Protein AF-F4RXX1-F1 (afdb_monomer_lite)

Secondary structure (DSSP, 8-state):
-----GGGG------TTSB------S--STTPPPPPSS-SSPBPTTSHHHHHHHHHSPEEEEEEEEE---S-----TT-S-------------PPPPPPPP--B-GGGSTT---EEEEE--TT--HHHHHHHHHHHHHHHSTTHHHHHHHSTTGGGEEEEEEETTEEEE-SSHHHHHHHHHHHHH-TT-EEEEEEEE--HHHHHHHHHHHHHHHHHHT---S--SHHHHTTTTSSS--S----------------------------------SSHHHHHHHHHHHHHHHTT--SGGGGS--TT--HHHHHHTT--HHHHHHHHHHHHHHHHHHHT-SSHHHHHHHHHHHHHHHHTT-

Structure (mmCIF, N/CA/C/O backbone):
data_AF-F4RXX1-F1
#
_entry.id   AF-F4RXX1-F1
#
loop_
_atom_site.group_PDB
_atom_site.id
_atom_site.type_symbol
_atom_site.label_atom_id
_atom_site.label_alt_id
_atom_site.label_comp_id
_atom_site.label_asym_id
_atom_site.label_entity_id
_atom_site.label_seq_id
_atom_site.pdbx_PDB_ins_code
_atom_site.Cartn_x
_atom_site.Cartn_y
_atom_site.Cartn_z
_atom_site.occupancy
_atom_site.B_iso_or_equiv
_atom_site.auth_seq_id
_atom_site.auth_comp_id
_atom_site.auth_asym_id
_atom_site.auth_atom_id
_atom_site.pdbx_PDB_model_num
ATOM 1 N N . MET A 1 1 ? 17.981 3.994 -5.346 1.00 38.97 1 MET A N 1
ATOM 2 C CA . MET A 1 1 ? 18.809 3.551 -6.481 1.00 38.97 1 MET A CA 1
ATOM 3 C C . MET A 1 1 ? 18.371 4.325 -7.710 1.00 38.97 1 MET A C 1
ATOM 5 O O . MET A 1 1 ? 17.166 4.534 -7.839 1.00 38.97 1 MET A O 1
ATOM 9 N N . PRO A 1 2 ? 19.296 4.849 -8.528 1.00 39.84 2 PRO A N 1
ATOM 10 C CA . PRO A 1 2 ? 18.935 5.402 -9.826 1.00 39.84 2 PRO A CA 1
ATOM 11 C C . PRO A 1 2 ? 18.294 4.297 -10.674 1.00 39.84 2 PRO A C 1
ATOM 13 O O . PRO A 1 2 ? 18.698 3.141 -10.604 1.00 39.84 2 PRO A O 1
ATOM 16 N N . TYR A 1 3 ? 17.240 4.657 -11.398 1.00 44.59 3 TYR A N 1
ATOM 17 C CA . TYR A 1 3 ? 16.580 3.797 -12.373 1.00 44.59 3 TYR A CA 1
ATOM 18 C C . TYR A 1 3 ? 17.560 3.667 -13.547 1.00 44.59 3 TYR A C 1
ATOM 20 O O . TYR A 1 3 ? 17.616 4.564 -14.387 1.00 44.59 3 TYR A O 1
ATOM 28 N N . GLU A 1 4 ? 18.408 2.637 -13.571 1.00 49.44 4 GLU A N 1
ATOM 29 C CA . GLU A 1 4 ? 19.080 2.299 -14.825 1.00 49.44 4 GLU A CA 1
ATOM 30 C C . GLU A 1 4 ? 17.993 1.856 -15.811 1.00 49.44 4 GLU A C 1
ATOM 32 O O . GLU A 1 4 ? 17.129 1.049 -15.446 1.00 49.44 4 GLU A O 1
ATOM 37 N N . PRO A 1 5 ? 17.942 2.428 -17.025 1.00 48.84 5 PRO A N 1
ATOM 38 C CA . PRO A 1 5 ? 16.972 2.013 -18.016 1.00 48.84 5 PRO A CA 1
ATOM 39 C C . PRO A 1 5 ? 17.154 0.519 -18.284 1.00 48.84 5 PRO A C 1
ATOM 41 O O . PRO A 1 5 ? 18.217 0.080 -18.709 1.00 48.84 5 PRO A O 1
ATOM 44 N N . ILE A 1 6 ? 16.083 -0.251 -18.101 1.00 53.62 6 ILE A N 1
ATOM 45 C CA . ILE A 1 6 ? 15.995 -1.692 -18.407 1.00 53.62 6 ILE A CA 1
ATOM 46 C C . ILE A 1 6 ? 16.287 -1.985 -19.898 1.00 53.62 6 ILE A C 1
ATOM 48 O O . ILE A 1 6 ? 16.350 -3.139 -20.303 1.00 53.62 6 ILE A O 1
ATOM 52 N N . GLY A 1 7 ? 16.529 -0.956 -20.720 1.00 50.97 7 GLY A N 1
ATOM 53 C CA . GLY A 1 7 ? 16.899 -1.078 -22.128 1.00 50.97 7 GLY A CA 1
ATOM 54 C C . GLY A 1 7 ? 18.079 -2.019 -22.385 1.00 50.97 7 GLY A C 1
ATOM 55 O O . GLY A 1 7 ? 18.074 -2.692 -23.405 1.00 50.97 7 GLY A O 1
ATOM 56 N N . ASN A 1 8 ? 19.019 -2.164 -21.444 1.00 49.09 8 ASN A N 1
ATOM 57 C CA . ASN A 1 8 ? 20.170 -3.059 -21.624 1.00 49.09 8 ASN A CA 1
ATOM 58 C C . ASN A 1 8 ? 19.882 -4.540 -21.301 1.00 49.09 8 ASN A C 1
ATOM 60 O O . ASN A 1 8 ? 20.713 -5.390 -21.604 1.00 49.09 8 ASN A O 1
ATOM 64 N N . LEU A 1 9 ? 18.731 -4.862 -20.694 1.00 52.31 9 LEU A N 1
ATOM 65 C CA . LEU A 1 9 ? 18.282 -6.245 -20.445 1.00 52.31 9 LEU A CA 1
ATOM 66 C C . LEU A 1 9 ? 17.413 -6.801 -21.579 1.00 52.31 9 LEU A C 1
ATOM 68 O O . LEU A 1 9 ? 17.086 -7.986 -21.586 1.00 52.31 9 LEU A O 1
ATOM 72 N N . ILE A 1 10 ? 17.041 -5.961 -22.544 1.00 51.66 10 ILE A N 1
ATOM 73 C CA . ILE A 1 10 ? 16.428 -6.406 -23.790 1.00 51.66 10 ILE A CA 1
ATOM 74 C C . ILE A 1 10 ? 17.582 -6.814 -24.704 1.00 51.66 10 ILE A C 1
ATOM 76 O O . ILE A 1 10 ? 18.012 -6.062 -25.572 1.00 51.66 10 ILE A O 1
ATOM 80 N N . HIS A 1 11 ? 18.143 -7.998 -24.470 1.00 51.47 11 HIS A N 1
ATOM 81 C CA . HIS A 1 11 ? 18.927 -8.641 -25.511 1.00 51.47 11 HIS A CA 1
ATOM 82 C C . HIS A 1 11 ? 18.014 -8.806 -26.732 1.00 51.47 11 HIS A C 1
ATOM 84 O O . HIS A 1 11 ? 16.963 -9.435 -26.629 1.00 51.47 11 HIS A O 1
ATOM 90 N N . GLU A 1 12 ? 18.406 -8.248 -27.881 1.00 54.34 12 GLU A N 1
ATOM 91 C CA . GLU A 1 12 ? 17.786 -8.468 -29.202 1.00 54.34 12 GLU A CA 1
ATOM 92 C C . GLU A 1 12 ? 17.972 -9.928 -29.681 1.00 54.34 12 GLU A C 1
ATOM 94 O O . GLU A 1 12 ? 18.208 -10.205 -30.859 1.00 54.34 12 GLU A O 1
ATOM 99 N N . HIS A 1 13 ? 17.911 -10.890 -28.760 1.00 47.72 13 HIS A N 1
ATOM 100 C CA . HIS A 1 13 ? 18.058 -12.301 -29.045 1.00 47.72 13 HIS A CA 1
ATOM 101 C C . HIS A 1 13 ? 16.723 -12.887 -29.513 1.00 47.72 13 HIS A C 1
ATOM 103 O O . HIS A 1 13 ? 15.670 -12.742 -28.896 1.00 47.72 13 HIS A O 1
ATOM 109 N N . LYS A 1 14 ? 16.822 -13.526 -30.679 1.00 52.69 14 LYS A N 1
ATOM 110 C CA . LYS A 1 14 ? 15.799 -14.042 -31.596 1.00 52.69 14 LYS A CA 1
ATOM 111 C C . LYS A 1 14 ? 14.905 -15.174 -31.067 1.00 52.69 14 LYS A C 1
ATOM 113 O O . LYS A 1 14 ? 14.205 -15.787 -31.871 1.00 52.69 14 LYS A O 1
ATOM 118 N N . ASP A 1 15 ? 14.868 -15.445 -29.768 1.00 60.62 15 ASP A N 1
ATOM 119 C CA . ASP A 1 15 ? 14.097 -16.569 -29.235 1.00 60.62 15 ASP A CA 1
ATOM 120 C C . ASP A 1 15 ? 12.680 -16.118 -28.870 1.00 60.62 15 ASP A C 1
ATOM 122 O O . ASP A 1 15 ? 12.350 -15.776 -27.733 1.00 60.62 15 ASP A O 1
ATOM 126 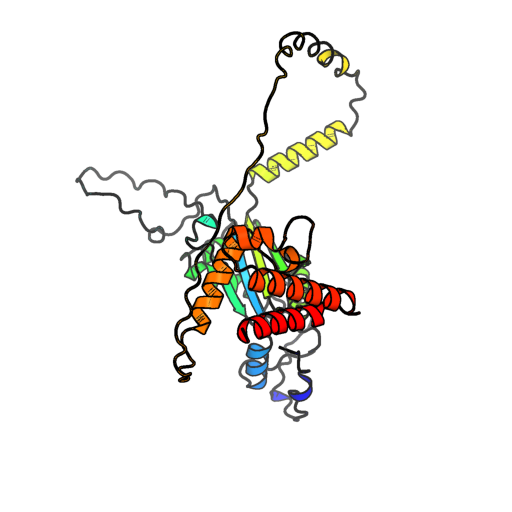N N . ALA A 1 16 ? 11.808 -16.123 -29.883 1.00 60.00 16 ALA A N 1
ATOM 127 C CA . ALA A 1 16 ? 10.378 -15.831 -29.752 1.00 60.00 16 ALA A CA 1
ATOM 128 C C . ALA A 1 16 ? 9.668 -16.705 -28.691 1.00 60.00 16 ALA A C 1
ATOM 130 O O . ALA A 1 16 ? 8.587 -16.347 -28.215 1.00 60.00 16 ALA A O 1
ATOM 131 N N . ASP A 1 17 ? 10.294 -17.812 -28.285 1.00 63.62 17 ASP A N 1
ATOM 132 C CA . ASP A 1 17 ? 9.796 -18.751 -27.285 1.00 63.62 17 ASP A CA 1
ATOM 133 C C . ASP A 1 17 ? 9.929 -18.257 -25.834 1.00 63.62 17 ASP A C 1
ATOM 135 O O . ASP A 1 17 ? 9.209 -18.748 -24.960 1.00 63.62 17 ASP A O 1
ATOM 139 N N . GLU A 1 18 ? 10.757 -17.246 -25.549 1.00 65.38 18 GLU A N 1
ATOM 140 C CA . GLU A 1 18 ? 10.922 -16.718 -24.182 1.00 65.38 18 GLU A CA 1
ATOM 141 C C . GLU A 1 18 ? 9.864 -15.682 -23.779 1.00 65.38 18 GLU A C 1
ATOM 143 O O . GLU A 1 18 ? 9.635 -15.412 -22.590 1.00 65.38 18 GLU A O 1
ATOM 148 N N . VAL A 1 19 ? 9.186 -15.091 -24.762 1.00 62.34 19 VAL A N 1
ATOM 149 C CA . VAL A 1 19 ? 8.201 -14.039 -24.520 1.00 62.34 19 VAL A CA 1
ATOM 150 C C . VAL A 1 19 ? 6.835 -14.678 -24.294 1.00 62.34 19 VAL A C 1
ATOM 152 O O . VAL A 1 19 ? 6.372 -15.529 -25.060 1.00 62.34 19 VAL A O 1
ATOM 155 N N . PHE A 1 20 ? 6.174 -14.306 -23.196 1.00 60.88 20 PHE A N 1
ATOM 156 C CA . PHE A 1 20 ? 4.816 -14.758 -22.938 1.00 60.88 20 PHE A CA 1
ATOM 157 C C . PHE A 1 20 ? 3.883 -13.869 -23.745 1.00 60.88 20 PHE A C 1
ATOM 159 O O . PHE A 1 20 ? 3.853 -12.652 -23.558 1.00 60.88 20 PHE A O 1
ATOM 166 N N . ASN A 1 21 ? 3.123 -14.484 -24.642 1.00 58.53 21 ASN A N 1
ATOM 167 C CA . ASN A 1 21 ? 2.044 -13.825 -25.353 1.00 58.53 21 ASN A CA 1
ATOM 168 C C . ASN A 1 21 ? 0.737 -14.402 -24.797 1.00 58.53 21 ASN A C 1
ATOM 170 O O . ASN A 1 21 ? 0.127 -15.254 -25.445 1.00 58.53 21 ASN A O 1
ATOM 174 N N . PRO A 1 22 ? 0.329 -14.063 -23.557 1.00 56.00 22 PRO A N 1
ATOM 175 C CA . PRO A 1 22 ? -1.004 -14.446 -23.140 1.00 56.00 22 PRO A CA 1
ATOM 176 C C . PRO A 1 22 ? -1.970 -13.788 -24.114 1.00 56.00 22 PRO A C 1
ATOM 178 O O . PRO A 1 22 ? -1.711 -12.696 -24.624 1.00 56.00 22 PRO A O 1
ATOM 181 N N . ALA A 1 23 ? -3.076 -14.465 -24.380 1.00 54.00 23 ALA A N 1
ATOM 182 C CA . ALA A 1 23 ? -4.185 -13.886 -25.107 1.00 54.00 23 ALA A CA 1
ATOM 183 C C . ALA A 1 23 ? -4.687 -12.651 -24.329 1.00 54.00 23 ALA A C 1
ATOM 185 O O . ALA A 1 23 ? -5.581 -12.742 -23.497 1.00 54.00 23 ALA A O 1
ATOM 186 N N . TYR A 1 24 ? -4.071 -11.487 -24.553 1.00 53.78 24 TYR A N 1
ATOM 187 C CA . TYR A 1 24 ? -4.382 -10.203 -23.917 1.00 53.78 24 TYR A CA 1
ATOM 188 C C . TYR A 1 24 ? -5.630 -9.558 -24.533 1.00 53.78 24 TYR A C 1
ATOM 190 O O . TYR A 1 24 ? -5.773 -8.334 -24.555 1.00 53.78 24 TYR A O 1
ATOM 198 N N . LEU A 1 25 ? -6.549 -10.371 -25.046 1.00 49.56 25 LEU A N 1
ATOM 199 C CA . LEU A 1 25 ? -7.786 -9.878 -25.610 1.00 49.56 25 LEU A CA 1
ATOM 200 C C . LEU A 1 25 ? -8.861 -9.829 -24.515 1.00 49.56 25 LEU A C 1
ATOM 202 O O . LEU A 1 25 ? -9.523 -10.813 -24.216 1.00 49.56 25 LEU A O 1
ATOM 206 N N . ILE A 1 26 ? -9.033 -8.619 -23.973 1.00 55.22 26 ILE A N 1
ATOM 207 C CA . ILE A 1 26 ? -10.352 -8.040 -23.666 1.00 55.22 26 ILE A CA 1
ATOM 208 C C . ILE A 1 26 ? -11.105 -8.657 -22.474 1.00 55.22 26 ILE A C 1
ATOM 210 O O . ILE A 1 26 ? -12.287 -8.971 -22.560 1.00 55.22 26 ILE A O 1
ATOM 214 N N . ALA A 1 27 ? -10.481 -8.745 -21.307 1.00 60.56 27 ALA A N 1
ATOM 215 C CA . ALA A 1 27 ? -11.281 -8.759 -20.088 1.00 60.56 27 ALA A CA 1
ATOM 216 C C . ALA A 1 27 ? -10.768 -7.662 -19.168 1.00 60.56 27 ALA A C 1
ATOM 218 O O . ALA A 1 27 ? -9.751 -7.847 -18.515 1.00 60.56 27 ALA A O 1
ATOM 219 N N . ASP A 1 28 ? -11.471 -6.530 -19.103 1.00 71.50 28 ASP A N 1
ATOM 220 C CA . ASP A 1 28 ? -11.300 -5.510 -18.054 1.00 71.50 28 ASP A CA 1
ATOM 221 C C . ASP A 1 28 ? -11.947 -5.968 -16.725 1.00 71.50 28 ASP A C 1
ATOM 223 O O . ASP A 1 28 ? -12.496 -5.172 -15.965 1.00 71.50 28 ASP A O 1
ATOM 227 N N . GLY A 1 29 ? -11.927 -7.278 -16.461 1.00 84.19 29 GLY A N 1
ATOM 228 C CA . GLY A 1 29 ? -12.488 -7.883 -15.257 1.00 84.19 29 GLY A CA 1
ATOM 229 C C . GLY A 1 29 ? -11.522 -7.833 -14.075 1.00 84.19 29 GLY A C 1
ATOM 230 O O . GLY A 1 29 ? -10.330 -7.582 -14.232 1.00 84.19 29 GLY A O 1
ATOM 231 N N . ASP A 1 30 ? -12.010 -8.146 -12.877 1.00 82.12 30 ASP A N 1
ATOM 232 C CA . ASP A 1 30 ? -11.191 -8.151 -11.651 1.00 82.12 30 ASP A CA 1
ATOM 233 C C . ASP A 1 30 ? -10.039 -9.177 -11.674 1.00 82.12 30 ASP A C 1
ATOM 235 O O . ASP A 1 30 ? -9.057 -9.054 -10.930 1.00 82.12 30 ASP A O 1
ATOM 239 N N . ASP A 1 31 ? -10.132 -10.167 -12.563 1.00 89.12 31 ASP A N 1
ATOM 240 C CA . ASP A 1 31 ? -9.095 -11.165 -12.826 1.00 89.12 31 ASP A CA 1
ATOM 241 C C . ASP A 1 31 ? -8.052 -10.714 -13.855 1.00 89.12 31 ASP A C 1
ATOM 243 O O . ASP A 1 31 ? -7.063 -11.414 -14.087 1.00 89.12 31 ASP A O 1
ATOM 247 N N . ALA A 1 32 ? -8.221 -9.528 -14.439 1.00 91.19 32 ALA A N 1
ATOM 248 C CA . ALA A 1 32 ? -7.278 -8.986 -15.396 1.00 91.19 32 ALA A CA 1
ATOM 249 C C . ALA A 1 32 ? -5.921 -8.702 -14.726 1.00 91.19 32 ALA A C 1
ATOM 251 O O . ALA A 1 32 ? -5.856 -8.069 -13.663 1.00 91.19 32 ALA A O 1
ATOM 252 N N . PRO A 1 33 ? -4.810 -9.152 -15.330 1.00 93.06 33 PRO A N 1
ATOM 253 C CA . PRO A 1 33 ? -3.486 -8.913 -14.786 1.00 93.06 33 PRO A CA 1
ATOM 254 C C . PRO A 1 33 ? -3.066 -7.449 -14.961 1.00 93.06 33 PRO A C 1
ATOM 256 O O . PRO A 1 33 ? -3.265 -6.852 -16.022 1.00 93.06 33 PRO A O 1
ATOM 259 N N . ALA A 1 34 ? -2.407 -6.883 -13.948 1.00 94.06 34 ALA A N 1
ATOM 260 C CA . ALA A 1 34 ? -1.830 -5.549 -14.035 1.00 94.06 34 ALA A CA 1
ATOM 261 C C . ALA A 1 34 ? -0.760 -5.475 -15.130 1.00 94.06 34 ALA A C 1
ATOM 263 O O . ALA A 1 34 ? 0.136 -6.322 -15.217 1.00 94.06 34 ALA A O 1
ATOM 264 N N . ARG A 1 35 ? -0.825 -4.419 -15.938 1.00 92.38 35 ARG A N 1
ATOM 265 C CA . ARG A 1 35 ? 0.066 -4.173 -17.074 1.00 92.38 35 ARG A CA 1
ATOM 266 C C . ARG A 1 35 ? 1.242 -3.297 -16.665 1.00 92.38 35 ARG A C 1
ATOM 268 O O . ARG A 1 35 ? 1.090 -2.372 -15.861 1.00 92.38 35 ARG A O 1
ATOM 275 N N . HIS A 1 36 ? 2.408 -3.579 -17.238 1.00 92.62 36 HIS A N 1
ATOM 276 C CA . HIS A 1 36 ? 3.563 -2.697 -17.123 1.00 92.62 36 HIS A CA 1
ATOM 277 C C . HIS A 1 36 ? 3.345 -1.464 -18.017 1.00 92.62 36 HIS A C 1
ATOM 279 O O . HIS A 1 36 ? 2.861 -1.619 -19.135 1.00 92.62 36 HIS A O 1
ATOM 285 N N . PRO A 1 37 ? 3.683 -0.239 -17.575 1.00 88.50 37 PRO A N 1
ATOM 286 C CA . PRO A 1 37 ? 3.396 0.971 -18.351 1.00 88.50 37 PRO A CA 1
ATOM 287 C C . PRO A 1 37 ? 4.190 1.081 -19.661 1.00 88.50 37 PRO A C 1
ATOM 289 O O . PRO A 1 37 ? 3.745 1.772 -20.568 1.00 88.50 37 PRO A O 1
ATOM 292 N N . THR A 1 38 ? 5.363 0.447 -19.750 1.00 87.94 38 THR A N 1
ATOM 293 C CA . THR A 1 38 ? 6.253 0.537 -20.927 1.00 87.94 38 THR A CA 1
ATOM 294 C C . THR A 1 38 ? 6.509 -0.790 -21.628 1.00 87.94 38 THR A C 1
ATOM 296 O O . THR A 1 38 ? 7.050 -0.785 -22.725 1.00 87.94 38 THR A O 1
ATOM 299 N N . LEU A 1 39 ? 6.188 -1.922 -20.995 1.00 85.06 39 LEU A N 1
ATOM 300 C CA . LEU A 1 39 ? 6.437 -3.233 -21.589 1.00 85.06 39 LEU A CA 1
ATOM 301 C C . LEU A 1 39 ? 5.103 -3.751 -22.101 1.00 85.06 39 LEU A C 1
ATOM 303 O O . LEU A 1 39 ? 4.194 -3.994 -21.309 1.00 85.06 39 LEU A O 1
ATOM 307 N N . GLU A 1 40 ? 5.001 -3.923 -23.416 1.00 83.31 40 GLU A N 1
ATOM 308 C CA . GLU A 1 40 ? 3.820 -4.525 -24.039 1.00 83.31 40 GLU A CA 1
ATOM 309 C C . GLU A 1 40 ? 3.643 -5.985 -23.616 1.00 83.31 40 GLU A C 1
ATOM 311 O O . GLU A 1 40 ? 2.520 -6.477 -23.513 1.00 83.31 40 GLU A O 1
ATOM 316 N N . ARG A 1 41 ? 4.757 -6.677 -23.346 1.00 82.31 41 ARG A N 1
ATOM 317 C CA . ARG A 1 41 ? 4.789 -8.091 -22.974 1.00 82.31 41 ARG A CA 1
ATOM 318 C C . ARG A 1 41 ? 5.670 -8.306 -21.756 1.00 82.31 41 ARG A C 1
ATOM 320 O O . ARG A 1 41 ? 6.723 -7.691 -21.611 1.00 82.31 41 ARG A O 1
ATOM 327 N N . LEU A 1 42 ? 5.228 -9.203 -20.884 1.00 86.94 42 LEU A N 1
ATOM 328 C CA . LEU A 1 42 ? 6.014 -9.666 -19.748 1.00 86.94 42 LEU A CA 1
ATOM 329 C C . LEU A 1 42 ? 6.779 -10.938 -20.140 1.00 86.94 42 LEU A C 1
ATOM 331 O O . LEU A 1 42 ? 6.255 -11.786 -20.862 1.00 86.94 42 LEU A O 1
ATOM 335 N N . TRP A 1 43 ? 7.998 -11.099 -19.624 1.00 86.50 43 TRP A N 1
ATOM 336 C CA . TRP A 1 43 ? 8.751 -12.352 -19.754 1.00 86.50 43 TRP A CA 1
ATOM 337 C C . TRP A 1 43 ? 7.981 -13.539 -19.151 1.00 86.50 43 TRP A C 1
ATOM 339 O O . TRP A 1 43 ? 7.258 -13.366 -18.158 1.00 86.50 43 TRP A O 1
ATOM 349 N N . ARG A 1 44 ? 8.141 -14.738 -19.736 1.00 86.44 44 ARG A N 1
ATOM 350 C CA . ARG A 1 44 ? 7.526 -15.977 -19.226 1.00 86.44 44 ARG A CA 1
ATOM 351 C C . ARG A 1 44 ? 7.958 -16.259 -17.793 1.00 86.44 44 ARG A C 1
ATOM 353 O O . ARG A 1 44 ? 9.110 -16.067 -17.418 1.00 86.44 44 ARG A O 1
ATOM 360 N N . GLN A 1 45 ? 7.022 -16.741 -16.980 1.00 86.25 45 GLN A N 1
ATOM 361 C CA . GLN A 1 45 ? 7.349 -17.190 -15.632 1.00 86.25 45 GLN A CA 1
ATOM 362 C C . GLN A 1 45 ? 8.339 -18.361 -15.696 1.00 86.25 45 GLN A C 1
ATOM 364 O O . GLN A 1 45 ? 8.139 -19.288 -16.473 1.00 86.25 45 GLN A O 1
ATOM 369 N N . GLY A 1 46 ? 9.403 -18.300 -14.890 1.00 88.94 46 GLY A N 1
ATOM 370 C CA . GLY A 1 46 ? 10.468 -19.309 -14.861 1.00 88.94 46 GLY A CA 1
ATOM 371 C C . GLY A 1 46 ? 11.734 -18.945 -15.644 1.00 88.94 46 GLY A C 1
ATOM 372 O O . GLY A 1 46 ? 12.749 -19.602 -15.440 1.00 88.94 46 GLY A O 1
ATOM 373 N N . THR A 1 47 ? 11.721 -17.893 -16.472 1.00 91.12 47 THR A N 1
ATOM 374 C CA . THR A 1 47 ? 12.944 -17.414 -17.141 1.00 91.12 47 THR A CA 1
ATOM 375 C C . THR A 1 47 ? 13.803 -16.554 -16.211 1.00 91.12 47 THR A C 1
ATOM 377 O O . THR A 1 47 ? 13.301 -15.919 -15.275 1.00 91.12 47 THR A O 1
ATOM 380 N N . GLU A 1 48 ? 15.110 -16.497 -16.476 1.00 89.81 48 GLU A N 1
ATOM 381 C CA . GLU A 1 48 ? 16.045 -15.666 -15.708 1.00 89.81 48 GLU A CA 1
ATOM 382 C C . GLU A 1 48 ? 15.706 -14.174 -15.832 1.00 89.81 48 GLU A C 1
ATOM 384 O O . GLU A 1 48 ? 15.604 -13.476 -14.823 1.00 89.81 48 GLU A O 1
ATOM 389 N N . SER A 1 49 ? 15.390 -13.709 -17.043 1.00 88.81 49 SER A N 1
ATOM 390 C CA . SER A 1 49 ? 14.930 -12.340 -17.307 1.00 88.81 49 SER A CA 1
ATOM 391 C C . SER A 1 49 ? 13.698 -11.977 -16.475 1.00 88.81 49 SER A C 1
ATOM 393 O O . SER A 1 49 ? 13.620 -10.890 -15.893 1.00 88.81 49 SER A O 1
ATOM 395 N N . ARG A 1 50 ? 12.742 -12.909 -16.340 1.00 91.25 50 ARG A N 1
ATOM 396 C CA . ARG A 1 50 ? 11.573 -12.711 -15.481 1.00 91.25 50 ARG A CA 1
ATOM 397 C C . ARG A 1 50 ? 11.969 -12.599 -14.013 1.00 91.25 50 ARG A C 1
ATOM 399 O O . ARG A 1 50 ? 11.469 -11.703 -13.337 1.00 91.25 50 ARG A O 1
ATOM 406 N N . ARG A 1 51 ? 12.864 -13.459 -13.526 1.00 93.12 51 ARG A N 1
ATOM 407 C CA . ARG A 1 51 ? 13.354 -13.415 -12.142 1.00 93.12 51 ARG A CA 1
ATOM 408 C C . ARG A 1 51 ? 14.060 -12.091 -11.830 1.00 93.12 51 ARG A C 1
ATOM 410 O O . ARG A 1 51 ? 13.729 -11.455 -10.833 1.00 93.12 51 ARG A O 1
ATOM 417 N N . LEU A 1 52 ? 14.966 -11.640 -12.698 1.00 92.62 52 LEU A N 1
ATOM 418 C CA . LEU A 1 52 ? 15.678 -10.366 -12.539 1.00 92.62 52 LEU A CA 1
ATOM 419 C C . LEU A 1 52 ? 14.716 -9.170 -12.539 1.00 92.62 52 LEU A C 1
ATOM 421 O O . LEU A 1 52 ? 14.856 -8.250 -11.726 1.00 92.62 52 LEU A O 1
ATOM 425 N N . MET A 1 53 ? 13.692 -9.189 -13.398 1.00 91.19 53 MET A N 1
ATOM 426 C CA . MET A 1 53 ? 12.630 -8.181 -13.369 1.00 91.19 53 MET A CA 1
ATOM 427 C C . MET A 1 53 ? 11.853 -8.216 -12.043 1.00 91.19 53 MET A C 1
ATOM 429 O O . MET A 1 53 ? 11.620 -7.169 -11.444 1.00 91.19 53 MET A O 1
ATOM 433 N N . GLU A 1 54 ? 11.461 -9.395 -11.554 1.00 93.38 54 GLU A N 1
ATOM 434 C CA . GLU A 1 54 ? 10.727 -9.526 -10.288 1.00 93.38 54 GLU A CA 1
ATOM 435 C C . GLU A 1 54 ? 11.541 -9.017 -9.086 1.00 93.38 54 GLU A C 1
ATOM 437 O O . GLU A 1 54 ? 11.016 -8.324 -8.204 1.00 93.38 54 GLU A O 1
ATOM 442 N N . GLU A 1 55 ? 12.841 -9.301 -9.066 1.00 91.62 55 GLU A N 1
ATOM 443 C CA . GLU A 1 55 ? 13.752 -8.861 -8.011 1.00 91.62 55 GLU A CA 1
ATOM 444 C C . GLU A 1 55 ? 13.985 -7.340 -8.038 1.00 91.62 55 GLU A C 1
ATOM 446 O O . GLU A 1 55 ? 13.941 -6.700 -6.976 1.00 91.62 55 GLU A O 1
ATOM 451 N N . SER A 1 56 ? 14.162 -6.759 -9.231 1.00 91.38 56 SER A N 1
ATOM 452 C CA . SER A 1 56 ? 14.458 -5.331 -9.435 1.00 91.38 56 SER A CA 1
ATOM 453 C C . SER A 1 56 ? 13.233 -4.418 -9.330 1.00 91.38 56 SER A C 1
ATOM 455 O O . SER A 1 56 ? 13.333 -3.312 -8.796 1.00 91.38 56 SER A O 1
ATOM 457 N N . GLN A 1 57 ? 12.066 -4.875 -9.785 1.00 92.75 57 GLN A N 1
ATOM 458 C CA . GLN A 1 57 ? 10.828 -4.090 -9.838 1.00 92.75 57 GLN A CA 1
ATOM 459 C C . GLN A 1 57 ? 9.781 -4.533 -8.809 1.00 92.75 57 GLN A C 1
ATOM 461 O O . GLN A 1 57 ? 8.580 -4.304 -8.975 1.00 92.75 57 GLN A O 1
ATOM 466 N N . SER A 1 58 ? 10.201 -5.190 -7.736 1.00 94.94 58 SER A N 1
ATOM 467 C CA . SER A 1 58 ? 9.282 -5.507 -6.649 1.00 94.94 58 SER A CA 1
ATOM 468 C C . SER A 1 58 ? 8.981 -4.281 -5.787 1.00 94.94 58 SER A C 1
ATOM 470 O O . SER A 1 58 ? 9.833 -3.433 -5.518 1.00 94.94 58 SER A O 1
ATOM 472 N N . PHE A 1 59 ? 7.738 -4.214 -5.328 1.00 96.56 59 PHE A N 1
ATOM 473 C CA . PHE A 1 59 ? 7.206 -3.143 -4.500 1.00 96.56 59 PHE A CA 1
ATOM 474 C C . PHE A 1 59 ? 7.125 -3.588 -3.048 1.00 96.56 59 PHE A C 1
ATOM 476 O O . PHE A 1 59 ? 6.856 -4.756 -2.771 1.00 96.56 59 PHE A O 1
ATOM 483 N N . THR A 1 60 ? 7.307 -2.660 -2.114 1.00 96.81 60 THR A N 1
ATOM 484 C CA . THR A 1 60 ? 6.983 -2.900 -0.704 1.00 96.81 60 THR A CA 1
ATOM 485 C C . THR A 1 60 ? 5.576 -2.390 -0.433 1.00 96.81 60 THR A C 1
ATOM 487 O O . THR A 1 60 ? 5.296 -1.205 -0.629 1.00 96.81 60 THR A O 1
ATOM 490 N N . ILE A 1 61 ? 4.687 -3.270 0.013 1.00 97.00 61 ILE A N 1
ATOM 491 C CA . ILE A 1 61 ? 3.316 -2.911 0.364 1.00 97.00 61 ILE A CA 1
ATOM 492 C C . ILE A 1 61 ? 3.143 -3.039 1.869 1.00 97.00 61 ILE A C 1
ATOM 494 O O . ILE A 1 61 ? 3.281 -4.127 2.416 1.00 97.00 61 ILE A O 1
ATOM 498 N N . ALA A 1 62 ? 2.802 -1.918 2.491 1.00 95.12 62 ALA A N 1
ATOM 499 C CA . ALA A 1 62 ? 2.373 -1.808 3.873 1.00 95.12 62 ALA A CA 1
ATOM 500 C C . ALA A 1 62 ? 0.881 -2.138 3.987 1.00 95.12 62 ALA A C 1
ATOM 502 O O . ALA A 1 62 ? 0.054 -1.421 3.422 1.00 95.12 62 ALA A O 1
ATOM 503 N N . VAL A 1 63 ? 0.497 -3.180 4.718 1.00 93.25 63 VAL A N 1
ATOM 504 C CA . VAL A 1 63 ? -0.919 -3.485 4.969 1.00 93.25 63 VAL A CA 1
ATOM 505 C C . VAL A 1 63 ? -1.325 -2.986 6.348 1.00 93.25 63 VAL A C 1
ATOM 507 O O . VAL A 1 63 ? -0.688 -3.277 7.357 1.00 93.25 63 VAL A O 1
ATOM 510 N N . THR A 1 64 ? -2.426 -2.245 6.372 1.00 90.12 64 THR A N 1
ATOM 511 C CA . THR A 1 64 ? -3.129 -1.797 7.572 1.00 90.12 64 THR A CA 1
ATOM 512 C C . THR A 1 64 ? -4.582 -2.233 7.454 1.00 90.12 64 THR A C 1
ATOM 514 O O . THR A 1 64 ? -5.172 -2.176 6.376 1.00 90.12 64 THR A O 1
ATOM 517 N N . PHE A 1 65 ? -5.178 -2.700 8.540 1.00 85.75 65 PHE A N 1
ATOM 518 C CA . PHE A 1 65 ? -6.591 -3.060 8.559 1.00 85.75 65 PHE A CA 1
ATOM 519 C C . PHE A 1 65 ? -7.225 -2.494 9.828 1.00 85.75 65 PHE A C 1
ATOM 521 O O . PHE A 1 65 ? -6.600 -2.406 10.882 1.00 85.75 65 PHE A O 1
ATOM 528 N N . LYS A 1 66 ? -8.477 -2.070 9.708 1.00 84.19 66 LYS A N 1
ATOM 529 C CA . LYS A 1 66 ? -9.298 -1.551 10.798 1.00 84.19 66 LYS A CA 1
ATOM 530 C C . LYS A 1 66 ? -10.698 -2.111 10.613 1.00 84.19 66 LYS A C 1
ATOM 532 O O . LYS A 1 66 ? -11.534 -1.531 9.915 1.00 84.19 66 LYS A O 1
ATOM 537 N N . ILE A 1 67 ? -10.918 -3.295 11.176 1.00 76.62 67 ILE A N 1
ATOM 538 C CA . ILE A 1 67 ? -12.155 -4.045 10.993 1.00 76.62 67 ILE A CA 1
ATOM 539 C C . ILE A 1 67 ? -12.952 -3.975 12.293 1.00 76.62 67 ILE A C 1
ATOM 541 O O . ILE A 1 67 ? -12.692 -4.687 13.253 1.00 76.62 67 ILE A O 1
ATOM 545 N N . HIS A 1 68 ? -13.954 -3.101 12.325 1.00 67.94 68 HIS A N 1
ATOM 546 C CA . HIS A 1 68 ? -14.887 -3.047 13.444 1.00 67.94 68 HIS A CA 1
ATOM 547 C C . HIS A 1 68 ? -16.058 -3.995 13.181 1.00 67.94 68 HIS A C 1
ATOM 549 O O . HIS A 1 68 ? -17.023 -3.613 12.519 1.00 67.94 68 HIS A O 1
ATOM 555 N N . THR A 1 69 ? -15.986 -5.226 13.684 1.00 61.44 69 THR A N 1
ATOM 556 C CA . THR A 1 69 ? -17.117 -6.160 13.646 1.00 61.44 69 THR A CA 1
ATOM 557 C C . THR A 1 69 ? -17.841 -6.174 14.991 1.00 61.44 69 THR A C 1
ATOM 559 O O . THR A 1 69 ? -17.242 -6.415 16.033 1.00 61.44 69 THR A O 1
ATOM 562 N N . ASN A 1 70 ? -19.154 -5.928 14.962 1.00 54.09 70 ASN A N 1
ATOM 563 C CA . ASN A 1 70 ? -20.054 -6.269 16.075 1.00 54.09 70 ASN A CA 1
ATOM 564 C C . ASN A 1 70 ? -20.683 -7.661 15.874 1.00 54.09 70 ASN A C 1
ATOM 566 O O . ASN A 1 70 ? -21.240 -8.229 16.808 1.00 54.09 70 ASN A O 1
ATOM 570 N N . ASN A 1 71 ? -20.596 -8.201 14.653 1.00 46.19 71 ASN A N 1
ATOM 571 C CA . ASN A 1 71 ? -21.147 -9.500 14.295 1.00 46.19 71 ASN A CA 1
ATOM 572 C C . ASN A 1 71 ? -20.140 -10.594 14.646 1.00 46.19 71 ASN A C 1
ATOM 574 O O . ASN A 1 71 ? -18.968 -10.512 14.270 1.00 46.19 71 ASN A O 1
ATOM 578 N N . THR A 1 72 ? -20.618 -11.612 15.358 1.00 45.03 72 THR A N 1
ATOM 579 C CA . THR A 1 72 ? -19.911 -12.861 15.638 1.00 45.03 72 THR A CA 1
ATOM 580 C C . THR A 1 72 ? -19.435 -13.459 14.323 1.00 45.03 72 THR A C 1
ATOM 582 O O . THR A 1 72 ? -20.223 -13.944 13.515 1.00 45.03 72 THR A O 1
ATOM 585 N N . VAL A 1 73 ? -18.131 -13.397 14.085 1.00 50.78 73 VAL A N 1
ATOM 586 C CA . VAL A 1 73 ? -17.508 -14.249 13.084 1.00 50.78 73 VAL A CA 1
ATOM 587 C C . VAL A 1 73 ? -17.225 -15.557 13.803 1.00 50.78 73 VAL A C 1
ATOM 589 O O . VAL A 1 73 ? -16.537 -15.537 14.824 1.00 50.78 73 VAL A O 1
ATOM 592 N N . ASP A 1 74 ? -17.782 -16.667 13.318 1.00 47.47 74 ASP A N 1
ATOM 593 C CA . ASP A 1 74 ? -17.435 -18.005 13.801 1.00 47.47 74 ASP A CA 1
ATOM 594 C C . ASP A 1 74 ? -15.957 -18.259 13.496 1.00 47.47 74 ASP A C 1
ATOM 596 O O . ASP A 1 74 ? -15.570 -18.765 12.440 1.00 47.47 74 ASP A O 1
ATOM 600 N N . VAL A 1 75 ? -15.102 -17.838 14.422 1.00 51.16 75 VAL A N 1
ATOM 601 C CA . VAL A 1 75 ? -13.709 -18.241 14.435 1.00 51.16 75 VAL A CA 1
ATOM 602 C C . VAL A 1 75 ? -13.704 -19.650 15.008 1.00 51.16 75 VAL A C 1
ATOM 604 O O . VAL A 1 75 ? -14.194 -19.873 16.116 1.00 51.16 75 VAL A O 1
ATOM 607 N N . ALA A 1 76 ? -13.202 -20.609 14.228 1.00 44.75 76 ALA A N 1
ATOM 608 C CA . ALA A 1 76 ? -13.212 -22.016 14.602 1.00 44.75 76 ALA A CA 1
ATOM 609 C C . ALA A 1 76 ? -12.687 -22.213 16.046 1.00 44.75 76 ALA A C 1
ATOM 611 O O . ALA A 1 76 ? -11.690 -21.574 16.419 1.00 44.75 76 ALA A O 1
ATOM 612 N N . PRO A 1 77 ? -13.328 -23.074 16.865 1.00 41.69 77 PRO A N 1
ATOM 613 C CA . PRO A 1 77 ? -12.907 -23.326 18.241 1.00 41.69 77 PRO A CA 1
ATOM 614 C C . PRO A 1 77 ? -11.463 -23.848 18.251 1.00 41.69 77 PRO A C 1
ATOM 616 O O . PRO A 1 77 ? -11.203 -24.981 17.861 1.00 41.69 77 PRO A O 1
ATOM 619 N N . GLY A 1 78 ? -10.512 -22.991 18.633 1.00 52.06 78 GLY A N 1
ATOM 620 C CA . GLY A 1 78 ? -9.070 -23.274 18.575 1.00 52.06 78 GLY A CA 1
ATOM 621 C C . GLY A 1 78 ? -8.185 -22.072 18.218 1.00 52.06 78 GLY A C 1
ATOM 622 O O . GLY A 1 78 ? -6.982 -22.118 18.449 1.00 52.06 78 GLY A O 1
ATOM 623 N N . MET A 1 79 ? -8.759 -20.980 17.697 1.00 50.16 79 MET A N 1
ATOM 624 C CA . MET A 1 79 ? -7.992 -19.814 17.212 1.00 50.16 79 MET A CA 1
ATOM 625 C C . MET A 1 79 ? -7.874 -18.642 18.192 1.00 50.16 79 MET A C 1
ATOM 627 O O . MET A 1 79 ? -6.952 -17.834 18.085 1.00 50.16 79 MET A O 1
ATOM 631 N N . ALA A 1 80 ? -8.762 -18.536 19.179 1.00 47.31 80 ALA A N 1
ATOM 632 C CA . ALA A 1 80 ? -8.579 -17.574 20.257 1.00 47.31 80 ALA A CA 1
ATOM 633 C C . ALA A 1 80 ? -7.548 -18.143 21.238 1.00 47.31 80 ALA A C 1
ATOM 635 O O . ALA A 1 80 ? -7.823 -19.149 21.894 1.00 47.31 80 ALA A O 1
ATOM 636 N N . LYS A 1 81 ? -6.375 -17.504 21.369 1.00 45.38 81 LYS A N 1
ATOM 637 C CA . LYS A 1 81 ? -5.462 -17.771 22.492 1.00 45.38 81 LYS A CA 1
ATOM 638 C C . LYS A 1 81 ? -6.267 -17.573 23.772 1.00 45.38 81 LYS A C 1
ATOM 640 O O . LYS A 1 81 ? -6.557 -16.437 24.150 1.00 45.38 81 LYS A O 1
ATOM 645 N N . SER A 1 82 ? -6.681 -18.669 24.406 1.00 44.81 82 SER A N 1
ATOM 646 C CA . SER A 1 82 ? -7.426 -18.611 25.654 1.00 44.81 82 SER A CA 1
ATOM 647 C C . SER A 1 82 ? -6.565 -17.844 26.650 1.00 44.81 82 SER A C 1
ATOM 649 O O . SER A 1 82 ? -5.492 -18.321 27.025 1.00 44.81 82 SER A O 1
ATOM 651 N N . LYS A 1 83 ? -6.998 -16.648 27.066 1.00 44.91 83 LYS A N 1
ATOM 652 C CA . LYS A 1 83 ? -6.460 -16.033 28.282 1.00 44.91 83 LYS A CA 1
ATOM 653 C C . LYS A 1 83 ? -6.645 -17.077 29.375 1.00 44.91 83 LYS A C 1
ATOM 655 O O . LYS A 1 83 ? -7.778 -17.458 29.657 1.00 44.91 83 LYS A O 1
ATOM 660 N N . SER A 1 84 ? -5.537 -17.596 29.891 1.00 45.16 84 SER A N 1
ATOM 661 C CA . SER A 1 84 ? -5.503 -18.672 30.873 1.00 45.16 84 SER A CA 1
ATOM 662 C C . SER A 1 84 ? -6.364 -18.293 32.077 1.00 45.16 84 SER A C 1
ATOM 664 O O . SER A 1 84 ? -5.936 -17.510 32.924 1.00 45.16 84 SER A O 1
ATOM 666 N N . SER A 1 85 ? -7.587 -18.815 32.152 1.00 45.16 85 SER A N 1
ATOM 667 C CA . SER A 1 85 ? -8.385 -18.732 33.367 1.00 45.16 85 SER A CA 1
ATOM 668 C C . SER A 1 85 ? -8.061 -19.951 34.219 1.00 45.16 85 SER A C 1
ATOM 670 O O . SER A 1 85 ? -8.505 -21.062 33.944 1.00 45.16 85 SER A O 1
ATOM 672 N N . SER A 1 86 ? -7.208 -19.708 35.205 1.00 50.53 86 SER A N 1
ATOM 673 C CA . SER A 1 86 ? -7.336 -20.151 36.591 1.00 50.53 86 SER A CA 1
ATOM 674 C C . SER A 1 86 ? -8.213 -21.384 36.857 1.00 50.53 86 SER A C 1
ATOM 676 O O . SER A 1 86 ? -9.435 -21.319 36.794 1.00 50.53 86 SER A O 1
ATOM 678 N N . LYS A 1 87 ? -7.528 -22.455 37.275 1.00 54.47 87 LYS A N 1
ATOM 679 C CA . LYS A 1 87 ? -7.908 -23.462 38.282 1.00 54.47 87 LYS A CA 1
ATOM 680 C C . LYS A 1 87 ? -9.314 -24.079 38.168 1.00 54.47 87 LYS A C 1
ATOM 682 O O . LYS A 1 87 ? -10.315 -23.540 38.623 1.00 54.47 87 LYS A O 1
ATOM 687 N N . VAL A 1 88 ? -9.308 -25.299 37.636 1.00 44.47 88 VAL A N 1
ATOM 688 C CA . VAL A 1 88 ? -10.409 -26.264 37.565 1.00 44.47 88 VAL A CA 1
ATOM 689 C C . VAL A 1 88 ? -10.974 -26.564 38.961 1.00 44.47 88 VAL A C 1
ATOM 691 O O . VAL A 1 88 ? -10.277 -27.121 39.806 1.00 44.47 88 VAL A O 1
ATOM 694 N N . THR A 1 89 ? -12.254 -26.265 39.179 1.00 46.91 89 THR A N 1
ATOM 695 C CA . THR A 1 89 ? -13.105 -26.965 40.152 1.00 46.91 89 THR A CA 1
ATOM 696 C C . THR A 1 89 ? -14.234 -27.658 39.395 1.00 46.91 89 THR A C 1
ATOM 698 O O . THR A 1 89 ? -14.865 -27.090 38.503 1.00 46.91 89 THR A O 1
ATOM 701 N N . ALA A 1 90 ? -14.431 -28.939 39.701 1.00 61.25 90 ALA A N 1
ATOM 702 C CA . ALA A 1 90 ? -15.378 -29.815 39.033 1.00 61.25 90 ALA A CA 1
ATOM 703 C C . ALA A 1 90 ? -16.822 -29.408 39.360 1.00 61.25 90 ALA A C 1
ATOM 705 O O . ALA A 1 90 ? -17.294 -29.629 40.471 1.00 61.25 90 ALA A O 1
ATOM 706 N N . ALA A 1 91 ? -17.542 -28.840 38.393 1.00 54.00 91 ALA A N 1
ATOM 707 C CA . ALA A 1 91 ? -18.989 -28.700 38.491 1.00 54.00 91 ALA A CA 1
ATOM 708 C C . ALA A 1 91 ? -19.661 -28.681 37.111 1.00 54.00 91 ALA A C 1
ATOM 710 O O . ALA A 1 91 ? -19.332 -27.872 36.251 1.00 54.00 91 ALA A O 1
ATOM 711 N N . LYS A 1 92 ? -20.639 -29.587 36.976 1.00 60.44 92 LYS A N 1
ATOM 712 C CA . LYS A 1 92 ? -21.859 -29.554 36.150 1.00 60.44 92 LYS A CA 1
ATOM 713 C C . LYS A 1 92 ? -21.716 -29.062 34.697 1.00 60.44 92 LYS A C 1
ATOM 715 O O . LYS A 1 92 ? -21.545 -27.879 34.427 1.00 60.44 92 LYS A O 1
ATOM 720 N N . LYS A 1 93 ? -21.912 -30.006 33.766 1.00 59.22 93 LYS A N 1
ATOM 721 C CA . LYS A 1 93 ? -21.967 -29.880 32.295 1.00 59.22 93 LYS A CA 1
ATOM 722 C C . LYS A 1 93 ? -22.974 -28.793 31.861 1.00 59.22 93 LYS A C 1
ATOM 724 O O . LYS A 1 93 ? -24.129 -29.078 31.561 1.00 59.22 93 LYS A O 1
ATOM 729 N N . ARG A 1 94 ? -22.554 -27.527 31.904 1.00 53.53 94 ARG A N 1
ATOM 730 C CA . ARG A 1 94 ? -23.311 -26.364 31.424 1.00 53.53 94 ARG A CA 1
ATOM 731 C C . ARG A 1 94 ? -23.119 -26.286 29.910 1.00 53.53 94 ARG A C 1
ATOM 733 O O . ARG A 1 94 ? -22.000 -26.483 29.438 1.00 53.53 94 ARG A O 1
ATOM 740 N N . ALA A 1 95 ? -24.207 -26.055 29.171 1.00 62.69 95 ALA A N 1
ATOM 741 C CA . ALA A 1 95 ? -24.183 -25.897 27.717 1.00 62.69 95 ALA A CA 1
ATOM 742 C C . ALA A 1 95 ? -23.046 -24.954 27.299 1.00 62.69 95 ALA A C 1
ATOM 744 O O . ALA A 1 95 ? -22.801 -23.955 27.986 1.00 62.69 95 ALA A O 1
ATOM 745 N N . ALA A 1 96 ? -22.338 -25.314 26.222 1.00 54.94 96 ALA A N 1
ATOM 746 C CA . ALA A 1 96 ? -21.183 -24.569 25.742 1.00 54.94 96 ALA A CA 1
ATOM 747 C C . ALA A 1 96 ? -21.548 -23.076 25.656 1.00 54.94 96 ALA A C 1
ATOM 749 O O . ALA A 1 96 ? -22.550 -22.740 25.018 1.00 54.94 96 ALA A O 1
ATOM 750 N N . PRO A 1 97 ? -20.814 -22.185 26.349 1.00 53.41 97 PRO A N 1
ATOM 751 C CA . PRO A 1 97 ? -21.111 -20.764 26.307 1.00 53.41 97 PRO A CA 1
ATOM 752 C C . PRO A 1 97 ? -21.065 -20.295 24.854 1.00 53.41 97 PRO A C 1
ATOM 754 O O . PRO A 1 97 ? -20.154 -20.677 24.117 1.00 53.41 97 PRO A O 1
ATOM 757 N N . ALA A 1 98 ? -22.048 -19.480 24.462 1.00 48.66 98 ALA A N 1
ATOM 758 C CA . ALA A 1 98 ? -22.096 -18.885 23.133 1.00 48.66 98 ALA A CA 1
ATOM 759 C C . ALA A 1 98 ? -20.727 -18.257 22.797 1.00 48.66 98 ALA A C 1
ATOM 761 O O . ALA A 1 98 ? -20.124 -17.627 23.681 1.00 48.66 98 ALA A O 1
ATOM 762 N N . PRO A 1 99 ? -20.204 -18.471 21.575 1.00 44.78 99 PRO A N 1
ATOM 763 C CA . PRO A 1 99 ? -18.868 -18.032 21.198 1.00 44.78 99 PRO A CA 1
ATOM 764 C C . PRO A 1 99 ? -18.711 -16.537 21.476 1.00 44.78 99 PRO A C 1
ATOM 766 O O . PRO A 1 99 ? -19.508 -15.704 21.044 1.00 44.78 99 PRO A O 1
ATOM 769 N N . LYS A 1 100 ? -17.697 -16.209 22.279 1.00 50.44 100 LYS A N 1
ATOM 770 C CA . LYS A 1 100 ? -17.413 -14.839 22.701 1.00 50.44 100 LYS A CA 1
ATOM 771 C C . LYS A 1 100 ? -16.773 -14.075 21.547 1.00 50.44 100 LYS A C 1
ATOM 773 O O . LYS A 1 100 ? -15.832 -14.553 20.921 1.00 50.44 100 LYS A O 1
ATOM 778 N N . PHE A 1 101 ? -17.298 -12.879 21.321 1.00 53.38 101 PHE A N 1
ATOM 779 C CA . PHE A 1 101 ? -16.858 -11.890 20.344 1.00 53.38 101 PHE A CA 1
ATOM 780 C C . PHE A 1 101 ? -15.336 -11.678 20.374 1.00 53.38 101 PHE A C 1
ATOM 782 O O . PHE A 1 101 ? -14.759 -11.491 21.446 1.00 53.38 101 PHE A O 1
ATOM 789 N N . ALA A 1 102 ? -14.705 -11.630 19.202 1.00 53.75 102 ALA A N 1
ATOM 790 C CA . ALA A 1 102 ? -13.368 -11.073 19.041 1.00 53.75 102 ALA A CA 1
ATOM 791 C C . ALA A 1 102 ? -13.481 -9.845 18.132 1.00 53.75 102 ALA A C 1
ATOM 793 O O . ALA A 1 102 ? -13.635 -9.972 16.919 1.00 53.75 102 ALA A O 1
ATOM 794 N N . VAL A 1 103 ? -13.456 -8.654 18.735 1.00 56.78 103 VAL A N 1
ATOM 795 C CA . VAL A 1 103 ? -13.152 -7.422 18.000 1.00 56.78 103 VAL A CA 1
ATOM 796 C C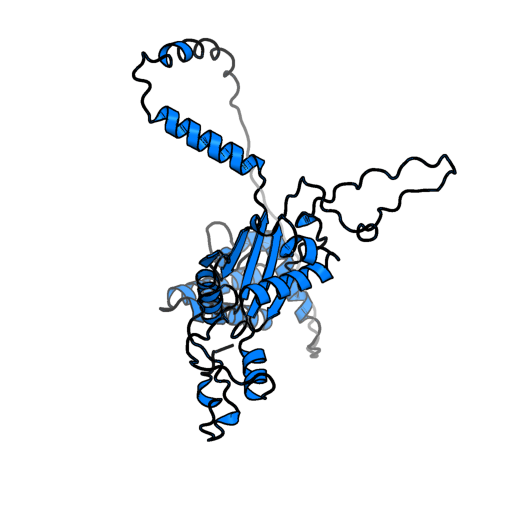 . VAL A 1 103 ? -11.675 -7.518 17.642 1.00 56.78 103 VAL A C 1
ATOM 798 O O . VAL A 1 103 ? -10.869 -7.724 18.542 1.00 56.78 103 VAL A O 1
ATOM 801 N N . ILE A 1 104 ? -11.343 -7.440 16.353 1.00 62.72 104 ILE A N 1
ATOM 802 C CA . ILE A 1 104 ? -9.953 -7.393 15.889 1.00 62.72 104 ILE A CA 1
ATOM 803 C C . ILE A 1 104 ? -9.666 -5.945 15.508 1.00 62.72 104 ILE A C 1
ATOM 805 O O . ILE A 1 104 ? -9.958 -5.506 14.393 1.00 62.72 104 ILE A O 1
ATOM 809 N N . ASP A 1 105 ? -9.143 -5.182 16.457 1.00 61.97 105 ASP A N 1
ATOM 810 C CA . ASP A 1 105 ? -8.640 -3.842 16.201 1.00 61.97 105 ASP A CA 1
ATOM 811 C C . ASP A 1 105 ? -7.167 -3.898 15.772 1.00 61.97 105 ASP A C 1
ATOM 813 O O . ASP A 1 105 ? -6.434 -4.833 16.093 1.00 61.97 105 ASP A O 1
ATOM 817 N N . TYR A 1 106 ? -6.694 -2.876 15.055 1.00 62.38 106 TYR A N 1
ATOM 818 C CA . TYR A 1 106 ? -5.269 -2.770 14.710 1.00 62.38 106 TYR A CA 1
ATOM 819 C C . TYR A 1 106 ? -4.387 -2.719 15.970 1.00 62.38 106 TYR A C 1
ATOM 821 O O . TYR A 1 106 ? -3.217 -3.082 15.922 1.00 62.38 106 TYR A O 1
ATOM 829 N N . SER A 1 107 ? -4.953 -2.281 17.098 1.00 63.16 107 SER A N 1
ATOM 830 C CA . SER A 1 107 ? -4.305 -2.258 18.409 1.00 63.16 107 SER A CA 1
ATOM 831 C C . SER A 1 107 ? -4.080 -3.656 19.006 1.00 63.16 107 SER A C 1
ATOM 833 O O . SER A 1 107 ? -3.188 -3.817 19.839 1.00 63.16 107 SER A O 1
ATOM 835 N N . ASP A 1 108 ? -4.804 -4.684 18.544 1.00 64.38 108 ASP A N 1
ATOM 836 C CA . ASP A 1 108 ? -4.577 -6.079 18.953 1.00 64.38 108 ASP A CA 1
ATOM 837 C C . ASP A 1 108 ? -3.289 -6.666 18.349 1.00 64.38 108 ASP A C 1
ATOM 839 O O . ASP A 1 108 ? -2.777 -7.694 18.807 1.00 64.38 108 ASP A O 1
ATOM 843 N N . PHE A 1 109 ? -2.720 -5.987 17.352 1.00 65.69 109 PHE A N 1
ATOM 844 C CA . PHE A 1 109 ? -1.416 -6.286 16.779 1.00 65.69 109 PHE A CA 1
ATOM 845 C C . PHE A 1 109 ? -0.399 -5.607 17.676 1.00 65.69 109 PHE A C 1
ATOM 847 O O . PHE A 1 109 ? -0.116 -4.418 17.540 1.00 65.69 109 PHE A O 1
ATOM 854 N N . LYS A 1 110 ? 0.094 -6.384 18.643 1.00 55.25 110 LYS A N 1
ATOM 855 C CA . LYS A 1 110 ? 0.832 -5.923 19.826 1.00 55.25 110 LYS A CA 1
ATOM 856 C C . LYS A 1 110 ? 2.031 -4.998 19.579 1.00 55.25 110 LYS A C 1
ATOM 858 O O . LYS A 1 110 ? 2.500 -4.399 20.537 1.00 55.25 110 LYS A O 1
ATOM 863 N N . ASP A 1 111 ? 2.469 -4.827 18.337 1.00 55.16 111 ASP A N 1
ATOM 864 C CA . ASP A 1 111 ? 3.696 -4.111 18.000 1.00 55.16 111 ASP A CA 1
ATOM 865 C C . ASP A 1 111 ? 3.492 -2.878 17.111 1.00 55.16 111 ASP A C 1
ATOM 867 O O . ASP A 1 111 ? 4.473 -2.304 16.640 1.00 55.16 111 ASP A O 1
ATOM 871 N N . GLY A 1 112 ? 2.248 -2.472 16.812 1.00 53.19 112 GLY A N 1
ATOM 872 C CA . GLY A 1 112 ? 2.016 -1.410 15.819 1.00 53.19 112 GLY A CA 1
ATOM 873 C C . GLY A 1 112 ? 2.678 -1.728 14.468 1.00 53.19 112 GLY A C 1
ATOM 874 O O . GLY A 1 112 ? 3.017 -0.825 13.702 1.00 53.19 112 GLY A O 1
ATOM 875 N N . GLN A 1 113 ? 2.916 -3.020 14.212 1.00 62.84 113 GLN A N 1
ATOM 876 C CA . GLN A 1 113 ? 3.648 -3.508 13.059 1.00 62.84 113 GLN A CA 1
ATOM 877 C C . GLN A 1 113 ? 2.781 -3.304 11.827 1.00 62.84 113 GLN A C 1
ATOM 879 O O . GLN A 1 113 ? 1.783 -3.989 11.610 1.00 62.84 113 GLN A O 1
ATOM 884 N N . VAL A 1 114 ? 3.184 -2.340 11.012 1.00 70.75 114 VAL A N 1
ATOM 885 C CA . VAL A 1 114 ? 2.750 -2.271 9.626 1.00 70.75 114 VAL A CA 1
ATOM 886 C C . VAL A 1 114 ? 3.266 -3.534 8.939 1.00 70.75 114 VAL A C 1
ATOM 888 O O . VAL A 1 114 ? 4.462 -3.827 8.993 1.00 70.75 114 VAL A O 1
ATOM 891 N N . LEU A 1 115 ? 2.357 -4.308 8.343 1.00 84.06 115 LEU A N 1
ATOM 892 C CA . LEU A 1 115 ? 2.716 -5.548 7.666 1.00 84.06 115 LEU A CA 1
ATOM 893 C C . LEU A 1 115 ? 3.304 -5.208 6.300 1.00 84.06 115 LEU A C 1
ATOM 895 O O . LEU A 1 115 ? 2.571 -5.056 5.322 1.00 84.06 115 LEU A O 1
ATOM 899 N N . ASP A 1 116 ? 4.620 -5.047 6.254 1.00 90.94 116 ASP A N 1
ATOM 900 C CA . ASP A 1 116 ? 5.352 -4.792 5.022 1.00 90.94 116 ASP A CA 1
ATOM 901 C C . ASP A 1 116 ? 5.695 -6.117 4.337 1.00 90.94 116 ASP A C 1
ATOM 903 O O . ASP A 1 116 ? 6.356 -6.980 4.913 1.00 90.94 116 ASP A O 1
ATOM 907 N N . PHE A 1 117 ? 5.308 -6.265 3.071 1.00 94.38 117 PHE A N 1
ATOM 908 C CA . PHE A 1 117 ? 5.754 -7.384 2.245 1.00 94.38 117 PHE A CA 1
ATOM 909 C C . PHE A 1 117 ? 6.246 -6.910 0.881 1.00 94.38 117 PHE A C 1
ATOM 911 O O . PHE A 1 117 ? 5.753 -5.930 0.316 1.00 94.38 117 PHE A O 1
ATOM 918 N N . LYS A 1 118 ? 7.260 -7.603 0.355 1.00 96.06 118 LYS A N 1
ATOM 919 C CA . LYS A 1 118 ? 7.833 -7.336 -0.965 1.00 96.06 118 LYS A CA 1
ATOM 920 C C . LYS A 1 118 ? 7.095 -8.177 -2.008 1.00 96.06 118 LYS A C 1
ATOM 922 O O . LYS A 1 118 ? 7.021 -9.395 -1.871 1.00 96.06 118 LYS A O 1
ATOM 927 N N . VAL A 1 119 ? 6.548 -7.549 -3.045 1.00 96.75 119 VAL A N 1
ATOM 928 C CA . VAL A 1 119 ? 5.761 -8.231 -4.080 1.00 96.75 119 VAL A CA 1
ATOM 929 C C . VAL A 1 119 ? 5.968 -7.610 -5.454 1.00 96.75 119 VAL A C 1
ATOM 931 O O . VAL A 1 119 ? 5.996 -6.394 -5.617 1.00 96.75 119 VAL A O 1
ATOM 934 N N . PHE A 1 120 ? 6.070 -8.457 -6.472 1.00 96.75 120 PHE A N 1
ATOM 935 C CA . PHE A 1 120 ? 5.999 -8.040 -7.866 1.00 96.75 120 PHE A CA 1
ATOM 936 C C . PHE A 1 120 ? 4.542 -8.068 -8.346 1.00 96.75 120 PHE A C 1
ATOM 938 O O . PHE A 1 120 ? 3.911 -9.123 -8.307 1.00 96.75 120 PHE A O 1
ATOM 945 N N . LEU A 1 121 ? 3.983 -6.924 -8.755 1.00 96.56 121 LEU A N 1
ATOM 946 C CA . LEU A 1 121 ? 2.552 -6.819 -9.091 1.00 96.56 121 LEU A CA 1
ATOM 947 C C . LEU A 1 121 ? 2.238 -6.983 -10.579 1.00 96.56 121 LEU A C 1
ATOM 949 O O . LEU A 1 121 ? 1.113 -7.349 -10.906 1.00 96.56 121 LEU A O 1
ATOM 953 N N . TYR A 1 122 ? 3.185 -6.742 -11.487 1.00 95.12 122 TYR A N 1
ATOM 954 C CA . TYR A 1 122 ? 2.891 -6.858 -12.915 1.00 95.12 122 TYR A CA 1
ATOM 955 C C . TYR A 1 122 ? 2.578 -8.315 -13.291 1.00 95.12 122 TYR A C 1
ATOM 957 O O . TYR A 1 122 ? 3.261 -9.260 -12.885 1.00 95.12 122 TYR A O 1
ATOM 965 N N . GLY A 1 123 ? 1.510 -8.518 -14.057 1.00 93.06 123 GLY A N 1
ATOM 966 C CA . GLY A 1 123 ? 0.997 -9.850 -14.364 1.00 93.06 123 GLY A CA 1
ATOM 967 C C . GLY A 1 123 ? 0.126 -10.472 -13.264 1.00 93.06 123 GLY A C 1
ATOM 968 O O . GLY A 1 123 ? -0.368 -11.577 -13.459 1.00 93.06 123 GLY A O 1
ATOM 969 N N . LYS A 1 124 ? -0.076 -9.810 -12.114 1.00 94.69 124 LYS A N 1
ATOM 970 C CA . LYS A 1 124 ? -1.003 -10.272 -11.065 1.00 94.69 124 LYS A CA 1
ATOM 971 C C . LYS A 1 124 ? -2.337 -9.543 -11.184 1.00 94.69 124 LYS A C 1
ATOM 973 O O . LYS A 1 124 ? -2.358 -8.383 -11.574 1.00 94.69 124 LYS A O 1
ATOM 978 N N . SER A 1 125 ? -3.433 -10.220 -10.858 1.00 95.81 125 SER A N 1
ATOM 979 C CA . SER A 1 125 ? -4.772 -9.624 -10.812 1.00 95.81 125 SER A CA 1
ATOM 980 C C . SER A 1 125 ? -5.075 -8.985 -9.456 1.00 95.81 125 SER A C 1
ATOM 982 O O . SER A 1 125 ? -4.369 -9.230 -8.466 1.00 95.81 125 SER A O 1
ATOM 984 N N . LEU A 1 126 ? -6.163 -8.211 -9.383 1.00 95.75 126 LEU A N 1
ATOM 985 C CA . LEU A 1 126 ? -6.648 -7.648 -8.120 1.00 95.75 126 LEU A CA 1
ATOM 986 C C . LEU A 1 126 ? -6.993 -8.764 -7.124 1.00 95.75 126 LEU A C 1
ATOM 988 O O . LEU A 1 126 ? -6.610 -8.693 -5.955 1.00 95.75 126 LEU A O 1
ATOM 992 N N . ASN A 1 127 ? -7.641 -9.833 -7.591 1.00 95.00 127 ASN A N 1
ATOM 993 C CA . ASN A 1 127 ? -7.952 -10.998 -6.763 1.00 95.00 127 ASN A CA 1
ATOM 994 C C . ASN A 1 127 ? -6.686 -11.682 -6.235 1.00 95.00 127 ASN A C 1
ATOM 996 O O . ASN A 1 127 ? -6.635 -12.061 -5.063 1.00 95.00 127 ASN A O 1
ATOM 1000 N N . LYS A 1 128 ? -5.616 -11.757 -7.040 1.00 95.81 128 LYS A N 1
ATOM 1001 C CA . LYS A 1 128 ? -4.343 -12.313 -6.567 1.00 95.81 128 LYS A CA 1
ATOM 1002 C C . LYS A 1 128 ? -3.658 -11.418 -5.536 1.00 95.81 128 LYS A C 1
ATOM 1004 O O . LYS A 1 128 ? -3.066 -11.940 -4.594 1.00 95.81 128 LYS A O 1
ATOM 1009 N N . LEU A 1 129 ? -3.754 -10.092 -5.668 1.00 96.12 129 LEU A N 1
ATOM 1010 C CA . LEU A 1 129 ? -3.302 -9.164 -4.627 1.00 96.12 129 LEU A CA 1
ATOM 1011 C C . LEU A 1 129 ? -4.091 -9.368 -3.325 1.00 96.12 129 LEU A C 1
ATOM 1013 O O . LEU A 1 129 ? -3.479 -9.479 -2.265 1.00 96.12 129 LEU A O 1
ATOM 1017 N N . LYS A 1 130 ? -5.425 -9.460 -3.396 1.00 95.38 130 LYS A N 1
ATOM 1018 C CA . LYS A 1 130 ? -6.286 -9.721 -2.231 1.00 95.38 130 LYS A CA 1
ATOM 1019 C C . LYS A 1 130 ? -5.925 -11.048 -1.550 1.00 95.38 130 LYS A C 1
ATOM 1021 O O . LYS A 1 130 ? -5.783 -11.074 -0.331 1.00 95.38 130 LYS A O 1
ATOM 1026 N N . ASP A 1 131 ? -5.687 -12.112 -2.320 1.00 95.56 131 ASP A N 1
ATOM 1027 C CA . ASP A 1 131 ? -5.219 -13.417 -1.823 1.00 95.56 131 ASP A CA 1
ATOM 1028 C C . ASP A 1 131 ? -3.867 -13.317 -1.095 1.00 95.56 131 ASP A C 1
ATOM 1030 O O . ASP A 1 131 ? -3.719 -13.842 0.008 1.00 95.56 131 ASP A O 1
ATOM 1034 N N . LEU A 1 132 ? -2.895 -12.588 -1.662 1.00 95.56 132 LEU A N 1
ATOM 1035 C CA . LEU A 1 132 ? -1.589 -12.352 -1.032 1.00 95.56 132 LEU A CA 1
ATOM 1036 C C . LEU A 1 132 ? -1.710 -11.583 0.285 1.00 95.56 132 LEU A C 1
ATOM 1038 O O . LEU A 1 132 ? -1.101 -11.974 1.278 1.00 95.56 132 LEU A O 1
ATOM 1042 N N . VAL A 1 133 ? -2.519 -10.522 0.303 1.00 94.00 133 VAL A N 1
ATOM 1043 C CA . VAL A 1 133 ? -2.786 -9.749 1.520 1.00 94.00 133 VAL A CA 1
ATOM 1044 C C . VAL A 1 133 ? -3.489 -10.618 2.564 1.00 94.00 133 VAL A C 1
ATOM 1046 O O . VAL A 1 133 ? -3.102 -10.606 3.727 1.00 94.00 133 VAL A O 1
ATOM 1049 N N . GLY A 1 134 ? -4.461 -11.437 2.156 1.00 92.81 134 GLY A N 1
ATOM 1050 C CA . GLY A 1 134 ? -5.132 -12.383 3.044 1.00 92.81 134 GLY A CA 1
ATOM 1051 C C . GLY A 1 134 ? -4.178 -13.420 3.644 1.00 92.81 134 GLY A C 1
ATOM 1052 O O . GLY A 1 134 ? -4.235 -13.653 4.846 1.00 92.81 134 GLY A O 1
ATOM 1053 N N . ASN A 1 135 ? -3.275 -13.997 2.841 1.00 93.50 135 ASN A N 1
ATOM 1054 C CA . ASN A 1 135 ? -2.238 -14.923 3.322 1.00 93.50 135 ASN A CA 1
ATOM 1055 C C . ASN A 1 135 ? -1.306 -14.257 4.338 1.00 93.50 135 ASN A C 1
ATOM 1057 O O . ASN A 1 135 ? -0.970 -14.869 5.347 1.00 93.50 135 ASN A O 1
ATOM 1061 N N . LEU A 1 136 ? -0.906 -13.008 4.080 1.00 90.69 136 LEU A N 1
ATOM 1062 C CA . LEU A 1 136 ? -0.088 -12.239 5.011 1.00 90.69 136 LEU A CA 1
ATOM 1063 C C . LEU A 1 136 ? -0.822 -12.044 6.335 1.00 90.69 136 LEU A C 1
ATOM 1065 O O . LEU A 1 136 ? -0.252 -12.306 7.384 1.00 90.69 136 LEU A O 1
ATOM 1069 N N . CYS A 1 137 ? -2.097 -11.654 6.304 1.00 86.88 137 CYS A N 1
ATOM 1070 C CA . CYS A 1 137 ? -2.884 -11.505 7.524 1.00 86.88 137 CYS A CA 1
ATOM 1071 C C . CYS A 1 137 ? -3.029 -12.836 8.288 1.00 86.88 137 CYS A C 1
ATOM 1073 O O . CYS A 1 137 ? -2.954 -12.834 9.516 1.00 86.88 137 CYS A O 1
ATOM 1075 N N . ASP A 1 138 ? -3.181 -13.966 7.588 1.00 88.38 138 ASP A N 1
ATOM 1076 C CA . ASP A 1 138 ? -3.329 -15.297 8.201 1.00 88.38 138 ASP A CA 1
ATOM 1077 C C . ASP A 1 138 ? -2.109 -15.728 9.022 1.00 88.38 138 ASP A C 1
ATOM 1079 O O . ASP A 1 138 ? -2.253 -16.415 10.031 1.00 88.38 138 ASP A O 1
ATOM 1083 N N . GLN A 1 139 ? -0.910 -15.278 8.635 1.00 87.19 139 GLN A N 1
ATOM 1084 C CA . GLN A 1 139 ? 0.316 -15.521 9.402 1.00 87.19 139 GLN A CA 1
ATOM 1085 C C . GLN A 1 139 ? 0.285 -14.850 10.782 1.00 87.19 139 GLN A C 1
ATOM 1087 O O . GLN A 1 139 ? 0.899 -15.352 11.722 1.00 87.19 139 GLN A O 1
ATOM 1092 N N . TYR A 1 140 ? -0.439 -13.736 10.916 1.00 80.94 140 TYR A N 1
ATOM 1093 C CA . TYR A 1 140 ? -0.570 -13.001 12.176 1.00 80.94 140 TYR A CA 1
ATOM 1094 C C . TYR A 1 140 ? -1.768 -13.479 12.992 1.00 80.94 140 TYR A C 1
ATOM 1096 O O . TYR A 1 140 ? -1.657 -13.698 14.198 1.00 80.94 1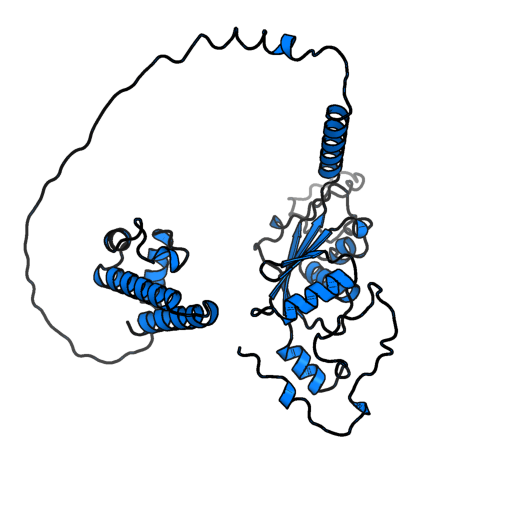40 TYR A O 1
ATOM 1104 N N . PHE A 1 141 ? -2.909 -13.659 12.329 1.00 80.06 141 PHE A N 1
ATOM 1105 C CA . PHE A 1 141 ? -4.130 -14.176 12.928 1.00 80.06 141 PHE A CA 1
ATOM 1106 C C . PHE A 1 141 ? -4.666 -15.298 12.064 1.00 80.06 141 PHE A C 1
ATOM 1108 O O . PHE A 1 141 ? -5.346 -15.062 11.067 1.00 80.06 141 PHE A O 1
ATOM 1115 N N . ALA A 1 142 ? -4.377 -16.526 12.477 1.00 83.44 142 ALA A N 1
ATOM 1116 C CA . ALA A 1 142 ? -4.862 -17.701 11.783 1.00 83.44 142 ALA A CA 1
ATOM 1117 C C . ALA A 1 142 ? -6.391 -17.609 11.608 1.00 83.44 142 ALA A C 1
ATOM 1119 O O . ALA A 1 142 ? -7.119 -17.312 12.557 1.00 83.44 142 ALA A O 1
ATOM 1120 N N . GLY A 1 143 ? -6.869 -17.844 10.387 1.00 83.31 143 GLY A N 1
ATOM 1121 C CA . GLY A 1 143 ? -8.282 -17.797 10.015 1.00 83.31 143 GLY A CA 1
ATOM 1122 C C . GLY A 1 143 ? -8.767 -16.436 9.526 1.00 83.31 143 GLY A C 1
ATOM 1123 O O . GLY A 1 143 ? -9.834 -16.371 8.908 1.00 83.31 143 GLY A O 1
ATOM 1124 N N . ILE A 1 144 ? -8.002 -15.356 9.720 1.00 84.00 144 ILE A N 1
ATOM 1125 C CA . ILE A 1 144 ? -8.410 -14.016 9.285 1.00 84.00 144 ILE A CA 1
ATOM 1126 C C . ILE A 1 144 ? -8.515 -13.922 7.762 1.00 84.00 144 ILE A C 1
ATOM 1128 O O . ILE A 1 144 ? -9.359 -13.176 7.265 1.00 84.00 144 ILE A O 1
ATOM 1132 N N . LYS A 1 145 ? -7.751 -14.725 7.003 1.00 90.81 145 LYS A N 1
ATOM 1133 C CA . LYS A 1 145 ? -7.887 -14.789 5.540 1.00 90.81 145 LYS A CA 1
ATOM 1134 C C . LYS A 1 145 ? -9.321 -15.117 5.137 1.00 90.81 145 LYS A C 1
ATOM 1136 O O . LYS A 1 145 ? -9.885 -14.472 4.255 1.00 90.81 145 LYS A O 1
ATOM 1141 N N . LYS A 1 146 ? -9.924 -16.102 5.810 1.00 87.62 146 LYS A N 1
ATOM 1142 C CA . LYS A 1 146 ? -11.303 -16.527 5.555 1.00 87.62 146 LYS A CA 1
ATOM 1143 C C . LYS A 1 146 ? -12.290 -15.408 5.888 1.00 87.62 146 LYS A C 1
ATOM 1145 O O . LYS A 1 146 ? -13.257 -15.224 5.158 1.00 87.62 146 LYS A O 1
ATOM 1150 N N . VAL A 1 147 ? -12.018 -14.634 6.938 1.00 80.25 147 VAL A N 1
ATOM 1151 C CA . VAL A 1 147 ? -12.842 -13.481 7.333 1.00 80.25 147 VAL A CA 1
ATOM 1152 C C . VAL A 1 147 ? -12.752 -12.349 6.309 1.00 80.25 147 VAL A C 1
ATOM 1154 O O . VAL A 1 147 ? -13.771 -11.783 5.925 1.00 80.25 147 VAL A O 1
ATOM 1157 N N . VAL A 1 148 ? -11.550 -12.027 5.838 1.00 82.75 148 VAL A N 1
ATOM 1158 C CA . VAL A 1 148 ? -11.316 -10.901 4.924 1.00 82.75 148 VAL A CA 1
ATOM 1159 C C . VAL A 1 148 ? -11.789 -11.219 3.502 1.00 82.75 148 VAL A C 1
ATOM 1161 O O . VAL A 1 148 ? -12.397 -10.368 2.854 1.00 82.75 148 VAL A O 1
ATOM 1164 N N . LEU A 1 149 ? -11.545 -12.436 3.011 1.00 87.12 149 LEU A N 1
ATOM 1165 C CA . LEU A 1 149 ? -11.765 -12.783 1.601 1.00 87.12 149 LEU A CA 1
ATOM 1166 C C . LEU A 1 149 ? -13.032 -13.592 1.322 1.00 87.12 149 LEU A C 1
ATOM 1168 O O . LEU A 1 149 ? -13.584 -13.458 0.238 1.00 87.12 149 LEU A O 1
ATOM 1172 N N . ASN A 1 150 ? -13.481 -14.424 2.265 1.00 85.88 150 ASN A N 1
ATOM 1173 C CA . ASN A 1 150 ? -14.538 -15.411 2.012 1.00 85.88 150 ASN A CA 1
ATOM 1174 C C . ASN A 1 150 ? -15.781 -15.209 2.888 1.00 85.88 150 ASN A C 1
ATOM 1176 O O . ASN A 1 150 ? -16.671 -16.058 2.883 1.00 85.88 150 ASN A O 1
ATOM 1180 N N . SER A 1 151 ? -15.842 -14.146 3.693 1.00 84.75 151 SER A N 1
ATOM 1181 C CA . SER A 1 151 ? -16.986 -13.920 4.575 1.00 84.75 151 SER A CA 1
ATOM 1182 C C . SER A 1 151 ? -18.031 -13.030 3.915 1.00 84.75 151 SER A C 1
ATOM 1184 O O . SER A 1 151 ? -17.750 -12.286 2.977 1.00 84.75 151 SER A O 1
ATOM 1186 N N . ALA A 1 152 ? -19.238 -13.019 4.480 1.00 82.81 152 ALA A N 1
ATOM 1187 C CA . ALA A 1 152 ? -20.274 -12.059 4.104 1.00 82.81 152 ALA A CA 1
ATOM 1188 C C . ALA A 1 152 ? -19.845 -10.586 4.307 1.00 82.81 152 ALA A C 1
ATOM 1190 O O . ALA A 1 152 ? -20.511 -9.680 3.813 1.00 82.81 152 ALA A O 1
ATOM 1191 N N . LEU A 1 153 ? -18.734 -10.330 5.014 1.00 83.19 153 LEU A N 1
ATOM 1192 C CA . LEU A 1 153 ? -18.169 -8.992 5.190 1.00 83.19 153 LEU A CA 1
ATOM 1193 C C . LEU A 1 153 ? -17.328 -8.542 3.997 1.00 83.19 153 LEU A C 1
ATOM 1195 O O . LEU A 1 153 ? -17.138 -7.342 3.838 1.00 83.19 153 LEU A O 1
ATOM 1199 N N . THR A 1 154 ? -16.833 -9.455 3.159 1.00 87.12 154 THR A N 1
ATOM 1200 C CA . THR A 1 154 ? -15.965 -9.135 2.018 1.00 87.12 154 THR A CA 1
ATOM 1201 C C . THR A 1 154 ? -16.509 -8.016 1.115 1.00 87.12 154 THR A C 1
ATOM 1203 O O . THR A 1 154 ? -15.747 -7.082 0.857 1.00 87.12 154 THR A O 1
ATOM 1206 N N . PRO A 1 155 ? -17.793 -8.002 0.695 1.00 89.38 155 PRO A N 1
ATOM 1207 C CA . PRO A 1 155 ? -18.335 -6.893 -0.102 1.00 89.38 155 PRO A CA 1
ATOM 1208 C C . PRO A 1 155 ? -18.475 -5.569 0.673 1.00 89.38 155 PRO A C 1
ATOM 1210 O O . PRO A 1 155 ? -18.656 -4.518 0.066 1.00 89.38 155 PRO A O 1
ATOM 1213 N N . LEU A 1 156 ? -18.399 -5.596 2.006 1.00 88.81 156 LEU A N 1
ATOM 1214 C CA . LEU A 1 156 ? -18.489 -4.415 2.871 1.00 88.81 156 LEU A CA 1
ATOM 1215 C C . LEU A 1 156 ? -17.115 -3.813 3.203 1.00 88.81 156 LEU A C 1
ATOM 1217 O O . LEU A 1 156 ? -17.048 -2.716 3.765 1.00 88.81 156 LEU A O 1
ATOM 1221 N N . LEU A 1 157 ? -16.025 -4.517 2.887 1.00 91.25 157 LEU A N 1
ATOM 1222 C CA . LEU A 1 157 ? -14.670 -4.037 3.132 1.00 91.25 157 LEU A CA 1
ATOM 1223 C C . LEU A 1 157 ? -14.288 -2.966 2.109 1.00 91.25 157 LEU A C 1
ATOM 1225 O O . LEU A 1 157 ? -14.302 -3.189 0.901 1.00 91.25 157 LEU A O 1
ATOM 1229 N N . ASN A 1 158 ? -13.858 -1.811 2.606 1.00 94.06 158 ASN A N 1
ATOM 1230 C CA . ASN A 1 158 ? -13.290 -0.752 1.789 1.00 94.06 158 ASN A CA 1
ATOM 1231 C C . ASN A 1 158 ? -11.779 -0.953 1.672 1.00 94.06 158 ASN A C 1
ATOM 1233 O O . ASN A 1 158 ? -11.040 -0.776 2.643 1.00 94.06 158 ASN A O 1
ATOM 1237 N N . TRP A 1 159 ? -11.318 -1.269 0.466 1.00 96.38 159 TRP A N 1
ATOM 1238 C CA . TRP A 1 159 ? -9.901 -1.405 0.152 1.00 96.38 159 TRP A CA 1
ATOM 1239 C C . TRP A 1 159 ? -9.377 -0.092 -0.424 1.00 96.38 159 TRP A C 1
ATOM 1241 O O . TRP A 1 159 ? -9.680 0.265 -1.562 1.00 96.38 159 TRP A O 1
ATOM 1251 N N . ASN A 1 160 ? -8.595 0.645 0.362 1.00 96.75 160 ASN A N 1
ATOM 1252 C CA . ASN A 1 160 ? -8.009 1.915 -0.055 1.00 96.75 160 ASN A CA 1
ATOM 1253 C C . ASN A 1 160 ? -6.496 1.769 -0.163 1.00 96.75 160 ASN A C 1
ATOM 1255 O O . ASN A 1 160 ? -5.825 1.503 0.829 1.00 96.75 160 ASN A O 1
ATOM 1259 N N . ALA A 1 161 ? -5.949 1.988 -1.349 1.00 97.81 161 ALA A N 1
ATOM 1260 C CA . ALA A 1 161 ? -4.517 2.038 -1.561 1.00 97.81 161 ALA A CA 1
ATOM 1261 C C . ALA A 1 161 ? -4.005 3.479 -1.532 1.00 97.81 161 ALA A C 1
ATOM 1263 O O . ALA A 1 161 ? -4.671 4.396 -2.009 1.00 97.81 161 ALA A O 1
ATOM 1264 N N . THR A 1 162 ? -2.807 3.685 -0.994 1.00 97.81 162 THR A N 1
ATOM 1265 C CA . THR A 1 162 ? -2.124 4.982 -1.002 1.00 97.81 162 THR A CA 1
ATOM 1266 C C . THR A 1 162 ? -0.682 4.818 -1.466 1.00 97.81 162 THR A C 1
ATOM 1268 O O . THR A 1 162 ? 0.056 3.982 -0.943 1.00 97.81 162 THR A O 1
ATOM 1271 N N . VAL A 1 163 ? -0.265 5.640 -2.428 1.00 97.75 163 VAL A N 1
ATOM 1272 C CA . VAL A 1 163 ? 1.115 5.721 -2.925 1.00 97.75 163 VAL A CA 1
ATOM 1273 C C . VAL A 1 163 ? 1.563 7.177 -2.844 1.00 97.75 163 VAL A C 1
ATOM 1275 O O . VAL A 1 163 ? 1.149 8.023 -3.642 1.00 97.75 163 VAL A O 1
ATOM 1278 N N . GLY A 1 164 ? 2.384 7.498 -1.843 1.00 95.19 164 GLY A N 1
ATOM 1279 C CA . GLY A 1 164 ? 2.710 8.887 -1.515 1.00 95.19 164 GLY A CA 1
ATOM 1280 C C . GLY A 1 164 ? 1.454 9.665 -1.109 1.00 95.19 164 GLY A C 1
ATOM 1281 O O . GLY A 1 164 ? 0.820 9.330 -0.116 1.00 95.19 164 GLY A O 1
ATOM 1282 N N . LEU A 1 165 ? 1.089 10.691 -1.883 1.00 94.25 165 LEU A N 1
ATOM 1283 C CA . LEU A 1 165 ? -0.111 11.510 -1.645 1.00 94.25 165 LEU A CA 1
ATOM 1284 C C . LEU A 1 165 ? -1.354 11.011 -2.395 1.00 94.25 165 LEU A C 1
ATOM 1286 O O . LEU A 1 165 ? -2.464 11.460 -2.113 1.00 94.25 165 LEU A O 1
ATOM 1290 N N . LYS A 1 166 ? -1.185 10.105 -3.364 1.00 97.38 166 LYS A N 1
ATOM 1291 C CA . LYS A 1 166 ? -2.291 9.613 -4.187 1.00 97.38 166 LYS A CA 1
ATOM 1292 C C . LYS A 1 166 ? -3.017 8.489 -3.470 1.00 97.38 166 LYS A C 1
ATOM 1294 O O . LYS A 1 166 ? -2.377 7.535 -3.032 1.00 97.38 166 LYS A O 1
ATOM 1299 N N . LYS A 1 167 ? -4.341 8.598 -3.396 1.00 97.69 167 LYS A N 1
ATOM 1300 C CA . LYS A 1 167 ? -5.236 7.589 -2.827 1.00 97.69 167 LYS A CA 1
ATOM 1301 C C . LYS A 1 167 ? -6.110 7.015 -3.934 1.00 97.69 167 LYS A C 1
ATOM 1303 O O . LYS A 1 167 ? -6.686 7.777 -4.704 1.00 97.69 167 LYS A O 1
ATOM 1308 N N . THR A 1 168 ? -6.234 5.696 -3.979 1.00 97.94 168 THR A N 1
ATOM 1309 C CA . THR A 1 168 ? -6.999 4.975 -4.999 1.00 97.94 168 THR A CA 1
ATOM 1310 C C . THR A 1 168 ? -7.820 3.883 -4.326 1.00 97.94 168 THR A C 1
ATOM 1312 O O . THR A 1 168 ? -7.324 3.183 -3.445 1.00 97.94 168 THR A O 1
ATOM 1315 N N . LYS A 1 169 ? -9.086 3.732 -4.712 1.00 97.38 169 LYS A N 1
ATOM 1316 C CA . LYS A 1 169 ? -9.933 2.638 -4.224 1.00 97.38 169 LYS A CA 1
ATOM 1317 C C . LYS A 1 169 ? -9.650 1.382 -5.049 1.00 97.38 169 LYS A C 1
ATOM 1319 O O . LYS A 1 169 ? -9.613 1.457 -6.270 1.00 97.38 169 LYS A O 1
ATOM 1324 N N . LEU A 1 170 ? -9.458 0.241 -4.393 1.00 96.62 170 LEU A N 1
ATOM 1325 C CA . LEU A 1 170 ? -9.190 -1.050 -5.035 1.00 96.62 170 LEU A CA 1
ATOM 1326 C C . LEU A 1 170 ? -10.484 -1.863 -5.170 1.00 96.62 170 LEU A C 1
ATOM 1328 O O . LEU A 1 170 ? -10.634 -2.924 -4.559 1.00 96.62 170 LEU A O 1
ATOM 1332 N N . ILE A 1 171 ? -11.444 -1.310 -5.910 1.00 94.50 171 ILE A N 1
ATOM 1333 C CA . ILE A 1 171 ? -12.757 -1.936 -6.127 1.00 94.50 171 ILE A CA 1
ATOM 1334 C C . ILE A 1 171 ? -12.771 -2.671 -7.465 1.00 94.50 171 ILE A C 1
ATOM 1336 O O . ILE A 1 171 ? -13.268 -3.787 -7.519 1.00 94.50 171 ILE A O 1
ATOM 1340 N N . ASP A 1 172 ? -12.186 -2.062 -8.492 1.00 95.25 172 ASP A N 1
ATOM 1341 C CA . ASP A 1 172 ? -12.191 -2.519 -9.875 1.00 95.25 172 ASP A CA 1
ATOM 1342 C C . ASP A 1 172 ? -10.765 -2.652 -10.437 1.00 95.25 172 ASP A C 1
ATOM 1344 O O . ASP A 1 172 ? -9.773 -2.180 -9.858 1.00 95.25 172 ASP A O 1
ATOM 1348 N N . PHE A 1 173 ? -10.657 -3.271 -11.615 1.00 94.31 173 PHE A N 1
ATOM 1349 C CA . PHE A 1 173 ? -9.397 -3.360 -12.351 1.00 94.31 173 PHE A CA 1
ATOM 1350 C C . PHE A 1 173 ? -8.780 -1.983 -12.631 1.00 94.31 173 PHE A C 1
ATOM 1352 O O . PHE A 1 173 ? -7.565 -1.820 -12.523 1.00 94.31 173 PHE A O 1
ATOM 1359 N N . LYS A 1 174 ? -9.594 -0.966 -12.941 1.00 95.50 174 LYS A N 1
ATOM 1360 C CA . LYS A 1 174 ? -9.103 0.385 -13.248 1.00 95.50 174 LYS A CA 1
ATOM 1361 C C . LYS A 1 174 ? -8.373 1.007 -12.057 1.00 95.50 174 LYS A C 1
ATOM 1363 O O . LYS A 1 174 ? -7.244 1.478 -12.215 1.00 95.50 174 LYS A O 1
ATOM 1368 N N . GLY A 1 175 ? -8.974 0.971 -10.867 1.00 96.75 175 GLY A N 1
ATOM 1369 C CA . GLY A 1 175 ? -8.345 1.437 -9.635 1.00 96.75 175 GLY A CA 1
ATOM 1370 C C . GLY A 1 175 ? -7.102 0.621 -9.281 1.00 96.75 175 GLY A C 1
ATOM 1371 O O . GLY A 1 175 ? -6.082 1.176 -8.866 1.00 96.75 175 GLY A O 1
ATOM 1372 N N . TYR A 1 176 ? -7.130 -0.691 -9.519 1.00 97.25 176 TYR A N 1
ATOM 1373 C CA . TYR A 1 176 ? -5.960 -1.544 -9.330 1.00 97.25 176 TYR A CA 1
ATOM 1374 C C . TYR A 1 176 ? -4.802 -1.200 -10.285 1.00 97.25 176 TYR A C 1
ATOM 1376 O O . TYR A 1 176 ? -3.669 -1.009 -9.839 1.00 97.25 176 TYR A O 1
ATOM 1384 N N . GLN A 1 177 ? -5.070 -1.042 -11.581 1.00 96.56 177 GLN A N 1
ATOM 1385 C CA . GLN A 1 177 ? -4.072 -0.666 -12.582 1.00 96.56 177 GLN A CA 1
ATOM 1386 C C . GLN A 1 177 ? -3.494 0.726 -12.303 1.00 96.56 177 GLN A C 1
ATOM 1388 O O . GLN A 1 177 ? -2.283 0.933 -12.435 1.00 96.56 177 GLN A O 1
ATOM 1393 N N . GLU A 1 178 ? -4.327 1.683 -11.885 1.00 97.19 178 GLU A N 1
ATOM 1394 C CA . GLU A 1 178 ? -3.869 3.008 -11.468 1.00 97.19 178 GLU A CA 1
ATOM 1395 C C . GLU A 1 178 ? -2.933 2.913 -10.254 1.00 97.19 178 GLU A C 1
ATOM 1397 O O . GLU A 1 178 ? -1.870 3.541 -10.243 1.00 97.19 178 GLU A O 1
ATOM 1402 N N . PHE A 1 179 ? -3.277 2.093 -9.258 1.00 97.81 179 PHE A N 1
ATOM 1403 C CA . PHE A 1 179 ? -2.422 1.839 -8.100 1.00 97.81 179 PHE A CA 1
ATOM 1404 C C . PHE A 1 179 ? -1.055 1.266 -8.505 1.00 97.81 179 PHE A C 1
ATOM 1406 O O . PHE A 1 179 ? -0.026 1.815 -8.100 1.00 97.81 179 PHE A O 1
ATOM 1413 N N . VAL A 1 180 ? -1.021 0.230 -9.350 1.00 97.00 180 VAL A N 1
ATOM 1414 C CA . VAL A 1 180 ? 0.233 -0.376 -9.839 1.00 97.00 180 VAL A CA 1
ATOM 1415 C C . VAL A 1 180 ? 1.051 0.622 -10.664 1.00 97.00 180 VAL A C 1
ATOM 1417 O O . VAL A 1 180 ? 2.264 0.738 -10.489 1.00 97.00 180 VAL A O 1
ATOM 1420 N N . THR A 1 181 ? 0.397 1.422 -11.506 1.00 96.69 181 THR A N 1
ATOM 1421 C CA . THR A 1 181 ? 1.063 2.466 -12.299 1.00 96.69 181 THR A CA 1
ATOM 1422 C C . THR A 1 181 ? 1.666 3.550 -11.403 1.00 96.69 181 THR A C 1
ATOM 1424 O O . THR A 1 181 ? 2.788 4.006 -11.633 1.00 96.69 181 THR A O 1
ATOM 1427 N N . ASN A 1 182 ? 0.944 3.970 -10.361 1.00 97.19 182 ASN A N 1
ATOM 1428 C CA . ASN A 1 182 ? 1.441 4.933 -9.383 1.00 97.19 182 ASN A CA 1
ATOM 1429 C C . ASN A 1 182 ? 2.612 4.360 -8.572 1.00 97.19 182 ASN A C 1
ATOM 1431 O O . ASN A 1 182 ? 3.560 5.096 -8.302 1.00 97.19 182 ASN A O 1
ATOM 1435 N N . LEU A 1 183 ? 2.589 3.065 -8.235 1.00 96.56 183 LEU A N 1
ATOM 1436 C CA . LEU A 1 183 ? 3.716 2.365 -7.613 1.00 96.56 183 LEU A CA 1
ATOM 1437 C C . LEU A 1 183 ? 4.958 2.368 -8.509 1.00 96.56 183 LEU A C 1
ATOM 1439 O O . LEU A 1 183 ? 6.027 2.746 -8.038 1.00 96.56 183 LEU A O 1
ATOM 1443 N N . GLY A 1 184 ? 4.814 2.035 -9.795 1.00 95.31 184 GLY A N 1
ATOM 1444 C CA . GLY A 1 184 ? 5.918 2.052 -10.763 1.00 95.31 184 GLY A CA 1
ATOM 1445 C C . GLY A 1 184 ? 6.538 3.439 -10.965 1.00 95.31 184 GLY A C 1
ATOM 1446 O O . GLY A 1 184 ? 7.742 3.556 -11.178 1.00 95.31 184 GLY A O 1
ATOM 1447 N N . LYS A 1 185 ? 5.732 4.503 -10.843 1.00 95.56 185 LYS A N 1
ATOM 1448 C CA . LYS A 1 185 ? 6.189 5.907 -10.892 1.00 95.56 185 LYS A CA 1
ATOM 1449 C C . LYS A 1 185 ? 6.739 6.414 -9.555 1.00 95.56 185 LYS A C 1
ATOM 1451 O O . LYS A 1 185 ? 7.361 7.479 -9.505 1.00 95.56 185 LYS A O 1
ATOM 1456 N N . SER A 1 186 ? 6.469 5.711 -8.457 1.00 95.75 186 SER A N 1
ATOM 1457 C CA . SER A 1 186 ? 6.882 6.127 -7.123 1.00 95.75 186 SER A CA 1
ATOM 1458 C C . SER A 1 186 ? 8.377 5.916 -6.937 1.00 95.75 186 SER A C 1
ATOM 1460 O O . SER A 1 186 ? 8.902 4.831 -7.150 1.00 95.75 186 SER A O 1
ATOM 1462 N N . ARG A 1 187 ? 9.069 6.943 -6.439 1.00 90.94 187 ARG A N 1
ATOM 1463 C CA . ARG A 1 187 ? 10.514 6.867 -6.162 1.00 90.94 187 ARG A CA 1
ATOM 1464 C C . ARG A 1 187 ? 10.869 5.889 -5.046 1.00 90.94 187 ARG A C 1
ATOM 1466 O O . ARG A 1 187 ? 12.006 5.439 -4.976 1.00 90.94 187 ARG A O 1
ATOM 1473 N N . SER A 1 188 ? 9.934 5.636 -4.136 1.00 93.25 188 SER A N 1
ATOM 1474 C CA . SER A 1 188 ? 10.151 4.731 -3.012 1.00 93.25 188 SER A CA 1
ATOM 1475 C C . SER A 1 188 ? 9.819 3.283 -3.362 1.00 93.25 188 SER A C 1
ATOM 1477 O O . SER A 1 188 ? 10.180 2.402 -2.590 1.00 93.25 188 SER A O 1
ATOM 1479 N N . SER A 1 189 ? 9.097 3.035 -4.464 1.00 94.81 189 SER A N 1
ATOM 1480 C CA . SER A 1 189 ? 8.473 1.736 -4.756 1.00 94.81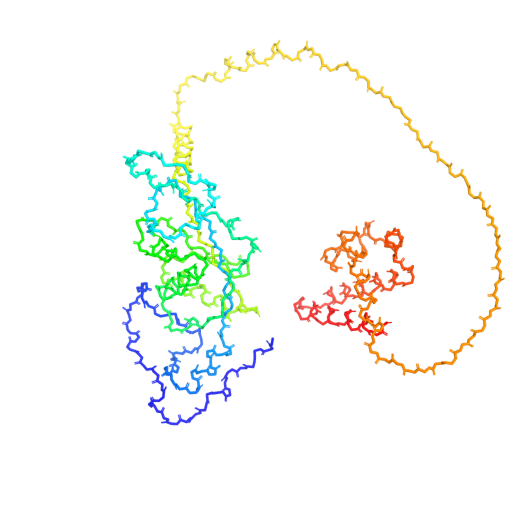 189 SER A CA 1
ATOM 1481 C C . SER A 1 189 ? 7.655 1.190 -3.574 1.00 94.81 189 SER A C 1
ATOM 1483 O O . SER A 1 189 ? 7.484 -0.020 -3.431 1.00 94.81 189 SER A O 1
ATOM 1485 N N . LYS A 1 190 ? 7.164 2.087 -2.702 1.00 96.69 190 LYS A N 1
ATOM 1486 C CA . LYS A 1 190 ? 6.358 1.749 -1.528 1.00 96.69 190 LYS A CA 1
ATOM 1487 C C . LYS A 1 190 ? 4.927 2.233 -1.691 1.00 96.69 190 LYS A C 1
ATOM 1489 O O . LYS A 1 190 ? 4.697 3.373 -2.104 1.00 96.69 190 LYS A O 1
ATOM 1494 N N . GLY A 1 191 ? 3.985 1.384 -1.305 1.00 97.38 191 GLY A N 1
ATOM 1495 C CA . GLY A 1 191 ? 2.569 1.711 -1.195 1.00 97.38 191 GLY A CA 1
ATOM 1496 C C . GLY A 1 191 ? 2.004 1.203 0.120 1.00 97.38 191 GLY A C 1
ATOM 1497 O O . GLY A 1 191 ? 2.637 0.415 0.816 1.00 97.38 191 GLY A O 1
ATOM 1498 N N . SER A 1 192 ? 0.805 1.655 0.455 1.00 96.62 192 SER A N 1
ATOM 1499 C CA . SER A 1 192 ? 0.050 1.151 1.598 1.00 96.62 192 SER A CA 1
ATOM 1500 C C . SER A 1 192 ? -1.350 0.745 1.168 1.00 96.62 192 SER A C 1
ATOM 1502 O O . SER A 1 192 ? -1.936 1.384 0.298 1.00 96.62 192 SER A O 1
ATOM 1504 N N . ILE A 1 193 ? -1.877 -0.319 1.761 1.00 96.94 193 ILE A N 1
ATOM 1505 C CA . ILE A 1 193 ? -3.252 -0.779 1.598 1.00 96.94 193 ILE A CA 1
ATOM 1506 C C . ILE A 1 193 ? -3.912 -0.689 2.969 1.00 96.94 193 ILE A C 1
ATOM 1508 O O . ILE A 1 193 ? -3.432 -1.271 3.937 1.00 96.94 193 ILE A O 1
ATOM 1512 N N . ASN A 1 194 ? -5.003 0.063 3.043 1.00 94.00 194 ASN A N 1
ATOM 1513 C CA . ASN A 1 194 ? -5.835 0.207 4.223 1.00 94.00 194 ASN A CA 1
ATOM 1514 C C . ASN A 1 194 ? -7.182 -0.476 3.980 1.00 94.00 194 ASN A C 1
ATOM 1516 O O . ASN A 1 194 ? -7.947 -0.054 3.107 1.00 94.00 194 ASN A O 1
ATOM 1520 N N . ILE A 1 195 ? -7.450 -1.528 4.748 1.00 93.19 195 ILE A N 1
ATOM 1521 C CA . ILE A 1 195 ? -8.684 -2.310 4.694 1.00 93.19 195 ILE A CA 1
ATOM 1522 C C . ILE A 1 195 ? -9.570 -1.864 5.851 1.00 93.19 195 ILE A C 1
ATOM 1524 O O . ILE A 1 195 ? -9.306 -2.189 7.009 1.00 93.19 195 ILE A O 1
ATOM 1528 N N . THR A 1 196 ? -10.629 -1.117 5.556 1.00 90.75 196 THR A N 1
ATOM 1529 C CA . THR A 1 196 ? -11.544 -0.609 6.584 1.00 90.75 196 THR A CA 1
ATOM 1530 C C . THR A 1 196 ? -12.931 -1.214 6.436 1.00 90.75 196 THR A C 1
ATOM 1532 O O . THR A 1 196 ? -13.487 -1.262 5.342 1.00 90.75 196 THR A O 1
ATOM 1535 N N . LEU A 1 197 ? -13.522 -1.642 7.550 1.00 88.50 197 LEU A N 1
ATOM 1536 C CA . LEU A 1 197 ? -14.949 -1.959 7.613 1.00 88.50 197 LEU A CA 1
ATOM 1537 C C . LEU A 1 197 ? -15.670 -0.766 8.247 1.00 88.50 197 LEU A C 1
ATOM 1539 O O . LEU A 1 197 ? -15.459 -0.463 9.423 1.00 88.50 197 LEU A O 1
ATOM 1543 N N . GLU A 1 198 ? -16.482 -0.047 7.466 1.00 81.31 198 GLU A N 1
ATOM 1544 C CA . GLU A 1 198 ? -17.257 1.078 8.001 1.00 81.31 198 GLU A CA 1
ATOM 1545 C C . GLU A 1 198 ? -18.370 0.532 8.906 1.00 81.31 198 GLU A C 1
ATOM 1547 O O . GLU A 1 198 ? -19.116 -0.367 8.518 1.00 81.31 198 GLU A O 1
ATOM 1552 N N . LYS A 1 199 ? -18.473 1.058 10.133 1.00 77.38 199 LYS A N 1
ATOM 1553 C CA . LYS A 1 199 ? -19.503 0.629 11.087 1.00 77.38 199 LYS A CA 1
ATOM 1554 C C . LYS A 1 199 ? -20.898 0.902 10.491 1.00 77.38 199 LYS A C 1
ATOM 1556 O O . LYS A 1 199 ? -21.138 2.041 10.082 1.00 77.38 199 LYS A O 1
ATOM 1561 N N . PRO A 1 200 ? -21.841 -0.060 10.521 1.00 68.12 200 PRO A N 1
ATOM 1562 C CA . PRO A 1 200 ? -23.204 0.136 10.011 1.00 68.12 200 PRO A CA 1
ATOM 1563 C C . PRO A 1 200 ? -23.899 1.364 10.617 1.00 68.12 200 PRO A C 1
ATOM 1565 O O . PRO A 1 200 ? -24.482 2.172 9.901 1.00 68.12 200 PRO A O 1
ATOM 1568 N N . GLN A 1 201 ? -23.709 1.585 11.922 1.00 63.91 201 GLN A N 1
ATOM 1569 C CA . GLN A 1 201 ? -24.277 2.728 12.648 1.00 63.91 201 GLN A CA 1
ATOM 1570 C C . GLN A 1 201 ? -23.810 4.095 12.118 1.00 63.91 201 GLN A C 1
ATOM 1572 O O . GLN A 1 201 ? -24.525 5.088 12.229 1.00 63.91 201 GLN A O 1
ATOM 1577 N N . VAL A 1 202 ? -22.614 4.175 11.522 1.00 61.03 202 VAL A N 1
ATOM 1578 C CA . VAL A 1 202 ? -22.113 5.429 10.934 1.00 61.03 202 VAL A CA 1
ATOM 1579 C C . VAL A 1 202 ? -22.798 5.709 9.596 1.00 61.03 202 VAL A C 1
ATOM 1581 O O . VAL A 1 202 ? -23.051 6.872 9.281 1.00 61.03 202 VAL A O 1
ATOM 1584 N N . LYS A 1 203 ? -23.152 4.666 8.831 1.00 61.44 203 LYS A N 1
ATOM 1585 C CA . LYS A 1 203 ? -23.933 4.824 7.597 1.00 61.44 203 LYS A CA 1
ATOM 1586 C C . LYS A 1 203 ? -25.355 5.291 7.888 1.00 61.44 203 LYS A C 1
ATOM 1588 O O . LYS A 1 203 ? -25.815 6.216 7.229 1.00 61.44 203 LYS A O 1
ATOM 1593 N N . GLU A 1 204 ? -26.011 4.728 8.900 1.00 63.16 204 GLU A N 1
ATOM 1594 C CA . GLU A 1 204 ? -27.359 5.158 9.297 1.00 63.16 204 GLU A CA 1
ATOM 1595 C C . GLU A 1 204 ? -27.373 6.606 9.782 1.00 63.16 204 GLU A C 1
ATOM 1597 O O . GLU A 1 204 ? -28.205 7.389 9.332 1.00 63.16 204 GLU A O 1
ATOM 1602 N N . LYS A 1 205 ? -26.398 7.016 10.606 1.00 66.25 205 LYS A N 1
ATOM 1603 C CA . LYS A 1 205 ? -26.315 8.408 11.067 1.00 66.25 205 LYS A CA 1
ATOM 1604 C C . LYS A 1 205 ? -26.036 9.392 9.924 1.00 66.25 205 LYS A C 1
ATOM 1606 O O . LYS A 1 205 ? -26.642 10.458 9.892 1.00 66.25 205 LYS A O 1
ATOM 1611 N N . LYS A 1 206 ? -25.170 9.041 8.963 1.00 68.38 206 LYS A N 1
ATOM 1612 C CA . LYS A 1 206 ? -24.924 9.876 7.771 1.00 68.38 206 LYS A CA 1
ATOM 1613 C C . LYS A 1 206 ? -26.153 9.968 6.867 1.00 68.38 206 LYS A C 1
ATOM 1615 O O . LYS A 1 206 ? -26.447 11.056 6.385 1.00 68.38 206 LYS A O 1
ATOM 1620 N N . ASN A 1 207 ? -26.882 8.870 6.667 1.00 65.19 207 ASN A N 1
ATOM 1621 C CA . ASN A 1 207 ? -28.123 8.890 5.891 1.00 65.19 207 ASN A CA 1
ATOM 1622 C C . ASN A 1 207 ? -29.229 9.677 6.599 1.00 65.19 207 ASN A C 1
ATOM 1624 O O . ASN A 1 207 ? -29.908 10.460 5.947 1.00 65.19 207 ASN A O 1
ATOM 1628 N N . ALA A 1 208 ? -29.373 9.545 7.919 1.00 67.62 208 ALA A N 1
ATOM 1629 C CA . ALA A 1 208 ? -30.317 10.346 8.696 1.00 67.62 208 ALA A CA 1
ATOM 1630 C C . ALA A 1 208 ? -29.969 11.843 8.638 1.00 67.62 208 ALA A C 1
ATOM 1632 O O . ALA A 1 208 ? -30.856 12.677 8.490 1.00 67.62 208 ALA A O 1
ATOM 1633 N N . GLN A 1 209 ? -28.680 12.193 8.676 1.00 70.50 209 GLN A N 1
ATOM 1634 C CA . GLN A 1 209 ? -28.229 13.581 8.562 1.00 70.50 209 GLN A CA 1
ATOM 1635 C C . GLN A 1 209 ? -28.406 14.143 7.141 1.00 70.50 209 GLN A C 1
ATOM 1637 O O . GLN A 1 209 ? -28.819 15.289 6.988 1.00 70.50 209 GLN A O 1
ATOM 1642 N N . ALA A 1 210 ? -28.154 13.341 6.101 1.00 67.19 210 ALA A N 1
ATOM 1643 C CA . ALA A 1 210 ? -28.413 13.723 4.711 1.00 67.19 210 ALA A CA 1
ATOM 1644 C C . ALA A 1 210 ? -29.920 13.865 4.427 1.00 67.19 210 ALA A C 1
ATOM 1646 O O . ALA A 1 210 ? -30.336 14.805 3.754 1.00 67.19 210 ALA A O 1
ATOM 1647 N N . SER A 1 211 ? -30.741 12.978 4.997 1.00 69.56 211 SER A N 1
ATOM 1648 C CA . SER A 1 211 ? -32.202 13.050 4.924 1.00 69.56 211 SER A CA 1
ATOM 1649 C C . SER A 1 211 ? -32.756 14.247 5.702 1.00 69.56 211 SER A C 1
ATOM 1651 O O . SER A 1 211 ? -33.678 14.901 5.229 1.00 69.56 211 SER A O 1
ATOM 1653 N N . GLY A 1 212 ? -32.178 14.573 6.862 1.00 60.31 212 GLY A N 1
ATOM 1654 C CA . GLY A 1 212 ? -32.545 15.757 7.643 1.00 60.31 212 GLY A CA 1
ATOM 1655 C C . GLY A 1 212 ? -32.184 17.067 6.937 1.00 60.31 212 GLY A C 1
ATOM 1656 O O . GLY A 1 212 ? -32.980 18.000 6.929 1.00 60.31 212 GLY A O 1
ATOM 1657 N N . ALA A 1 213 ? -31.026 17.126 6.273 1.00 58.56 213 ALA A N 1
ATOM 1658 C CA . ALA A 1 213 ? -30.624 18.292 5.483 1.00 58.56 213 ALA A CA 1
ATOM 1659 C C . ALA A 1 213 ? -31.486 18.477 4.219 1.00 58.56 213 ALA A C 1
ATOM 1661 O O . ALA A 1 213 ? -31.828 19.605 3.875 1.00 58.56 213 ALA A O 1
ATOM 1662 N N . MET A 1 214 ? -31.890 17.387 3.556 1.00 59.47 214 MET A N 1
ATOM 1663 C CA . MET A 1 214 ? -32.857 17.436 2.449 1.00 59.47 214 MET A CA 1
ATOM 1664 C C . MET A 1 214 ? -34.224 17.959 2.912 1.00 59.47 214 MET A C 1
ATOM 1666 O O . MET A 1 214 ? -34.788 18.820 2.244 1.00 59.47 214 MET A O 1
ATOM 1670 N N . ALA A 1 215 ? -34.718 17.516 4.076 1.00 59.53 215 ALA A N 1
ATOM 1671 C CA . ALA A 1 215 ? -35.975 18.005 4.650 1.00 59.53 215 ALA A CA 1
ATOM 1672 C C . ALA A 1 215 ? -35.926 19.502 5.018 1.00 59.53 215 ALA A C 1
ATOM 1674 O O . ALA A 1 215 ? -36.933 20.192 4.905 1.00 59.53 215 ALA A O 1
ATOM 1675 N N . TYR A 1 216 ? -34.752 20.019 5.398 1.00 55.16 216 TYR A N 1
ATOM 1676 C CA . TYR A 1 216 ? -34.553 21.446 5.676 1.00 55.16 216 TYR A CA 1
ATOM 1677 C C . TYR A 1 216 ? -34.532 22.308 4.399 1.00 55.16 216 TYR A C 1
ATOM 1679 O O . TYR A 1 216 ? -34.998 23.443 4.405 1.00 55.16 216 TYR A O 1
ATOM 1687 N N . ILE A 1 217 ? -34.020 21.776 3.284 1.00 59.56 217 ILE A N 1
ATOM 1688 C CA . ILE A 1 217 ? -33.937 22.503 2.004 1.00 59.56 217 ILE A CA 1
ATOM 1689 C C . ILE A 1 217 ? -35.259 22.427 1.219 1.00 59.56 217 ILE A C 1
ATOM 1691 O O . ILE A 1 217 ? -35.582 23.355 0.482 1.00 59.56 217 ILE A O 1
ATOM 1695 N N . GLN A 1 218 ? -36.063 21.373 1.401 1.00 57.81 218 GLN A N 1
ATOM 1696 C CA . GLN A 1 218 ? -37.350 21.193 0.710 1.00 57.81 218 GLN A CA 1
ATOM 1697 C C . GLN A 1 218 ? -38.514 22.053 1.237 1.00 57.81 218 GLN A C 1
ATOM 1699 O O . GLN A 1 218 ? -39.665 21.781 0.912 1.00 57.81 218 GLN A O 1
ATOM 1704 N N . GLY A 1 219 ? -38.223 23.132 1.968 1.00 48.72 219 GLY A N 1
ATOM 1705 C CA . GLY A 1 219 ? -39.161 24.232 2.163 1.00 48.72 219 GLY A CA 1
ATOM 1706 C C . GLY A 1 219 ? -40.377 23.864 3.005 1.00 48.72 219 GLY A C 1
ATOM 1707 O O . GLY A 1 219 ? -41.478 23.665 2.495 1.00 48.72 219 GLY A O 1
ATOM 1708 N N . THR A 1 220 ? -40.220 23.915 4.326 1.00 47.25 220 THR A N 1
ATOM 1709 C CA . THR A 1 220 ? -41.346 24.279 5.186 1.00 47.25 220 THR A CA 1
ATOM 1710 C C . THR A 1 220 ? -41.723 25.733 4.882 1.00 47.25 220 THR A C 1
ATOM 1712 O O . THR A 1 220 ? -41.264 26.654 5.550 1.00 47.25 220 THR A O 1
ATOM 1715 N N . ASN A 1 221 ? -42.563 25.950 3.865 1.00 53.62 221 ASN A N 1
ATOM 1716 C CA . ASN A 1 221 ? -43.325 27.190 3.665 1.00 53.62 221 ASN A CA 1
ATOM 1717 C C . ASN A 1 221 ? -44.448 27.281 4.719 1.00 53.62 221 ASN A C 1
ATOM 1719 O O . ASN A 1 221 ? -45.628 27.385 4.393 1.00 53.62 221 ASN A O 1
ATOM 1723 N N . GLY A 1 222 ? -44.076 27.172 5.993 1.00 60.62 222 GLY A N 1
ATOM 1724 C CA . GLY A 1 222 ? -44.951 27.324 7.148 1.00 60.62 222 GLY A CA 1
ATOM 1725 C C . GLY A 1 222 ? -44.327 28.308 8.143 1.00 60.62 222 GLY A C 1
ATOM 1726 O O . GLY A 1 222 ? -43.103 28.434 8.158 1.00 60.62 222 GLY A O 1
ATOM 1727 N N . PRO A 1 223 ? -45.132 29.028 8.946 1.00 52.19 223 PRO A N 1
ATOM 1728 C CA . PRO A 1 223 ? -44.652 30.111 9.806 1.00 52.19 223 PRO A CA 1
ATOM 1729 C C . PRO A 1 223 ? -43.555 29.633 10.769 1.00 52.19 223 PRO A C 1
ATOM 1731 O O . PRO A 1 223 ? -43.721 28.627 11.457 1.00 52.19 223 PRO A O 1
ATOM 1734 N N . ASN A 1 224 ? -42.433 30.356 10.794 1.00 51.12 224 ASN A N 1
ATOM 1735 C CA . ASN A 1 224 ? -41.226 30.047 11.564 1.00 51.12 224 ASN A CA 1
ATOM 1736 C C . ASN A 1 224 ? -41.495 29.865 13.076 1.00 51.12 224 ASN A C 1
ATOM 1738 O O . ASN A 1 224 ? -41.941 30.815 13.715 1.00 51.12 224 ASN A O 1
ATOM 1742 N N . PRO A 1 225 ? -41.101 28.732 13.695 1.00 53.12 225 PRO A N 1
ATOM 1743 C CA . PRO A 1 225 ? -41.064 28.580 15.153 1.00 53.12 225 PRO A CA 1
ATOM 1744 C C . PRO A 1 225 ? -39.733 29.045 15.784 1.00 53.12 225 PRO A C 1
ATOM 1746 O O . PRO A 1 225 ? -39.567 28.968 16.997 1.00 53.12 225 PRO A O 1
ATOM 1749 N N . ILE A 1 226 ? -38.779 29.551 14.990 1.00 52.53 226 ILE A N 1
ATOM 1750 C CA . ILE A 1 226 ? -37.433 29.931 15.468 1.00 52.53 226 ILE A CA 1
ATOM 1751 C C . ILE A 1 226 ? -37.435 31.250 16.271 1.00 52.53 226 ILE A C 1
ATOM 1753 O O . ILE A 1 226 ? -36.531 31.478 17.072 1.00 52.53 226 ILE A O 1
ATOM 1757 N N . GLU A 1 227 ? -38.473 32.086 16.161 1.00 49.69 227 GLU A N 1
ATOM 1758 C CA . GLU A 1 227 ? -38.614 33.269 17.031 1.00 49.69 227 GLU A CA 1
ATOM 1759 C C . GLU A 1 227 ? -39.142 32.935 18.438 1.00 49.69 227 GLU A C 1
ATOM 1761 O O . GLU A 1 227 ? -38.947 33.728 19.358 1.00 49.69 227 GLU A O 1
ATOM 1766 N N . ALA A 1 228 ? -39.733 31.752 18.655 1.00 51.31 228 ALA A N 1
ATOM 1767 C CA . ALA A 1 228 ? -40.253 31.362 19.968 1.00 51.31 228 ALA A CA 1
ATOM 1768 C C . ALA A 1 228 ? -39.170 30.793 20.908 1.00 51.31 228 ALA A C 1
ATOM 1770 O O . ALA A 1 228 ? -39.239 31.007 22.116 1.00 51.31 228 ALA A O 1
ATOM 1771 N N . GLU A 1 229 ? -38.134 30.123 20.387 1.00 49.84 229 GLU A N 1
ATOM 1772 C CA . GLU A 1 229 ? -37.072 29.543 21.232 1.00 49.84 229 GLU A CA 1
ATOM 1773 C C . GLU A 1 229 ? -35.939 30.526 21.577 1.00 49.84 229 GLU A C 1
ATOM 1775 O O . GLU A 1 229 ? -35.296 30.378 22.616 1.00 49.84 229 GLU A O 1
ATOM 1780 N N . PHE A 1 230 ? -35.720 31.582 20.784 1.00 45.16 230 PHE A N 1
ATOM 1781 C CA . PHE A 1 230 ? -34.697 32.594 21.100 1.00 45.16 230 PHE A CA 1
ATOM 1782 C C . PHE A 1 230 ? -35.112 33.584 22.204 1.00 45.16 230 PHE A C 1
ATOM 1784 O O . PHE A 1 230 ? -34.245 34.245 22.780 1.00 45.16 230 PHE A O 1
ATOM 1791 N N . ALA A 1 231 ? -36.405 33.669 22.535 1.00 47.72 231 ALA A N 1
ATOM 1792 C CA . ALA A 1 231 ? -36.901 34.486 23.644 1.00 47.72 231 ALA A CA 1
ATOM 1793 C C . ALA A 1 231 ? -36.736 33.801 25.016 1.00 47.72 231 ALA A C 1
ATOM 1795 O O . ALA A 1 231 ? -36.594 34.491 26.019 1.00 47.72 231 ALA A O 1
ATOM 1796 N N . ALA A 1 232 ? -36.673 32.464 25.067 1.00 51.28 232 ALA A N 1
ATOM 1797 C CA . ALA A 1 232 ? -36.550 31.714 26.322 1.00 51.28 232 ALA A CA 1
ATOM 1798 C C . ALA A 1 232 ? -35.097 31.546 26.817 1.00 51.28 232 ALA A C 1
ATOM 1800 O O . ALA A 1 232 ? -34.879 31.243 27.984 1.00 51.28 232 ALA A O 1
ATOM 1801 N N . SER A 1 233 ? -34.087 31.771 25.967 1.00 46.94 233 SER A N 1
ATOM 1802 C CA . SER A 1 233 ? -32.671 31.546 26.320 1.00 46.94 233 SER A CA 1
ATOM 1803 C C . SER A 1 233 ? -31.903 32.817 26.725 1.00 46.94 233 SER A C 1
ATOM 1805 O O . SER A 1 233 ? -30.683 32.765 26.887 1.00 46.94 233 SER A O 1
ATOM 1807 N N . LYS A 1 234 ? -32.579 33.965 26.873 1.00 47.06 234 LYS A N 1
ATOM 1808 C CA . LYS A 1 234 ? -31.952 35.244 27.269 1.00 47.06 234 LYS A CA 1
ATOM 1809 C C . LYS A 1 234 ? -32.207 35.667 28.717 1.00 47.06 234 LYS A C 1
ATOM 1811 O O . LYS A 1 234 ? -31.682 36.698 29.127 1.00 47.06 234 LYS A O 1
ATOM 1816 N N . GLU A 1 235 ? -32.947 34.877 29.491 1.00 43.50 235 GLU A N 1
ATOM 1817 C CA . GLU A 1 235 ? -33.270 35.196 30.891 1.00 43.50 235 GLU A CA 1
ATOM 1818 C C . GLU A 1 235 ? -32.402 34.448 31.924 1.00 43.50 235 GLU A C 1
ATOM 1820 O O . GLU A 1 235 ? -32.555 34.660 33.120 1.00 43.50 235 GLU A O 1
ATOM 1825 N N . GLU A 1 236 ? -31.425 33.638 31.489 1.00 43.66 236 GLU A N 1
ATOM 1826 C CA . GLU A 1 236 ? -30.584 32.819 32.385 1.00 43.66 236 GLU A CA 1
ATOM 1827 C C . GLU A 1 236 ? -29.069 33.003 32.150 1.00 43.66 236 GLU A C 1
ATOM 1829 O O . GLU A 1 236 ? -28.288 32.060 32.201 1.00 43.66 236 GLU A O 1
ATOM 1834 N N . THR A 1 237 ? -28.611 34.231 31.878 1.00 36.31 237 THR A N 1
ATOM 1835 C CA . THR A 1 237 ? -27.166 34.564 31.881 1.00 36.31 237 THR A CA 1
ATOM 1836 C C . THR A 1 237 ? -26.870 35.942 32.482 1.00 36.31 237 THR A C 1
ATOM 1838 O O . THR A 1 237 ? -26.012 36.674 31.993 1.00 36.31 237 THR A O 1
ATOM 1841 N N . VAL A 1 238 ? -27.571 36.309 33.560 1.00 42.19 238 VAL A N 1
ATOM 1842 C CA . VAL A 1 238 ? -27.232 37.477 34.395 1.00 42.19 238 VAL A CA 1
ATOM 1843 C C . VAL A 1 238 ? -26.976 37.020 35.830 1.00 42.19 238 VAL A C 1
ATOM 1845 O O . VAL A 1 238 ? -27.708 37.354 36.750 1.00 42.19 238 VAL A O 1
ATOM 1848 N N . ALA A 1 239 ? -25.942 36.207 36.022 1.00 48.12 239 ALA A N 1
ATOM 1849 C CA . ALA A 1 239 ? -25.251 36.063 37.300 1.00 48.12 239 ALA A CA 1
ATOM 1850 C C . ALA A 1 239 ? -23.925 35.333 37.057 1.00 48.12 239 ALA A C 1
ATOM 1852 O O . ALA A 1 239 ? -23.898 34.322 36.367 1.00 48.12 239 ALA A O 1
ATOM 1853 N N . ALA A 1 240 ? -22.851 35.825 37.671 1.00 48.69 240 ALA A N 1
ATOM 1854 C CA . ALA A 1 240 ? -21.511 35.234 37.697 1.00 48.69 240 ALA A CA 1
ATOM 1855 C C . ALA A 1 240 ? -20.610 35.487 36.473 1.00 48.69 240 ALA A C 1
ATOM 1857 O O . ALA A 1 240 ? -20.195 34.567 35.774 1.00 48.69 240 ALA A O 1
ATOM 1858 N N . GLN A 1 241 ? -20.181 36.740 36.308 1.00 38.88 241 GLN A N 1
ATOM 1859 C CA . GLN A 1 241 ? -18.795 37.021 35.917 1.00 38.88 241 GLN A CA 1
ATOM 1860 C C . GLN A 1 241 ? -18.340 38.353 36.526 1.00 38.88 241 GLN A C 1
ATOM 1862 O O . GLN A 1 241 ? -18.192 39.372 35.862 1.00 38.88 241 GLN A O 1
ATOM 1867 N N . GLU A 1 242 ? -18.123 38.325 37.834 1.00 38.56 242 GLU A N 1
ATOM 1868 C CA . GLU A 1 242 ? -17.387 39.349 38.560 1.00 38.56 242 GLU A CA 1
ATOM 1869 C C . GLU A 1 242 ? -16.482 38.598 39.535 1.00 38.56 242 GLU A C 1
ATOM 1871 O O . GLU A 1 242 ? -16.981 37.998 40.476 1.00 38.56 242 GLU A O 1
ATOM 1876 N N . GLU A 1 243 ? -15.187 38.494 39.225 1.00 40.00 243 GLU A N 1
ATOM 1877 C CA . GLU A 1 243 ? -14.106 38.727 40.192 1.00 40.00 243 GLU A CA 1
ATOM 1878 C C . GLU A 1 243 ? -12.715 38.360 39.646 1.00 40.00 243 GLU A C 1
ATOM 1880 O O . GLU A 1 243 ? -12.444 37.264 39.160 1.00 40.00 243 GLU A O 1
ATOM 1885 N N . THR A 1 244 ? -11.793 39.291 39.899 1.00 36.56 244 THR A N 1
ATOM 1886 C CA . THR A 1 244 ? -10.358 39.095 40.172 1.00 36.56 244 THR A CA 1
ATOM 1887 C C . THR A 1 244 ? -9.357 38.939 39.019 1.00 36.56 244 THR A C 1
ATOM 1889 O O . THR A 1 244 ? -8.782 37.892 38.740 1.00 36.56 244 THR A O 1
ATOM 1892 N N . LEU A 1 245 ? -8.978 40.109 38.493 1.00 42.09 245 LEU A N 1
ATOM 1893 C CA . LEU A 1 245 ? -7.576 40.507 38.307 1.00 42.09 245 LEU A CA 1
ATOM 1894 C C . LEU A 1 245 ? -6.789 40.408 39.631 1.00 42.09 245 LEU A C 1
ATOM 1896 O O . LEU A 1 245 ? -7.304 40.889 40.640 1.00 42.09 245 LEU A O 1
ATOM 1900 N N . LYS A 1 246 ? -5.526 39.931 39.602 1.00 36.81 246 LYS A N 1
ATOM 1901 C CA . LYS A 1 246 ? -4.329 40.601 40.187 1.00 36.81 246 LYS A CA 1
ATOM 1902 C C . LYS A 1 246 ? -3.063 39.700 40.271 1.00 36.81 246 LYS A C 1
ATOM 1904 O O . LYS A 1 246 ? -3.027 38.744 41.027 1.00 36.81 246 LYS A O 1
ATOM 1909 N N . VAL A 1 247 ? -1.981 40.194 39.639 1.00 33.22 247 VAL A N 1
ATOM 1910 C CA . VAL A 1 247 ? -0.688 40.582 40.276 1.00 33.22 247 VAL A CA 1
ATOM 1911 C C . VAL A 1 247 ? 0.477 39.567 40.420 1.00 33.22 247 VAL A C 1
ATOM 1913 O O . VAL A 1 247 ? 0.361 38.562 41.105 1.00 33.22 247 VAL A O 1
ATOM 1916 N N . LYS A 1 248 ? 1.658 40.037 39.940 1.00 34.16 248 LYS A N 1
ATOM 1917 C CA . LYS A 1 248 ? 3.060 39.823 40.421 1.00 34.16 248 LYS A CA 1
ATOM 1918 C C . LYS A 1 248 ? 3.744 38.472 40.127 1.00 34.16 248 LYS A C 1
ATOM 1920 O O . LYS A 1 248 ? 3.094 37.449 40.121 1.00 34.16 248 LYS A O 1
ATOM 1925 N N . GLN A 1 249 ? 5.067 38.353 39.954 1.00 36.22 249 GLN A N 1
ATOM 1926 C CA . GLN A 1 249 ? 6.212 39.278 39.982 1.00 36.22 249 GLN A CA 1
ATOM 1927 C C . GLN A 1 249 ? 7.429 38.555 39.363 1.00 36.22 249 GLN A C 1
ATOM 1929 O O . GLN A 1 249 ? 7.605 37.358 39.567 1.00 36.22 249 GLN A O 1
ATOM 1934 N N . GLU A 1 250 ? 8.293 39.303 38.682 1.00 39.22 250 GLU A N 1
ATOM 1935 C CA . GLU A 1 250 ? 9.693 38.965 38.377 1.00 39.22 250 GLU A CA 1
ATOM 1936 C C . GLU A 1 250 ? 10.560 39.018 39.658 1.00 39.22 250 GLU A C 1
ATOM 1938 O O . GLU A 1 250 ? 10.218 39.766 40.583 1.00 39.22 250 GLU A O 1
ATOM 1943 N N . PRO A 1 251 ? 11.714 38.322 39.713 1.00 47.34 251 PRO A N 1
ATOM 1944 C CA . PRO A 1 251 ? 12.914 39.074 40.094 1.00 47.34 251 PRO A CA 1
ATOM 1945 C C . PRO A 1 251 ? 14.225 38.696 39.368 1.00 47.34 251 PRO A C 1
ATOM 1947 O O . PRO A 1 251 ? 14.626 37.538 39.276 1.00 47.34 251 PRO A O 1
ATOM 1950 N N . LYS A 1 252 ? 14.911 39.769 38.955 1.00 31.48 252 LYS A N 1
ATOM 1951 C CA . LYS A 1 252 ? 16.362 40.050 38.897 1.00 31.48 252 LYS A CA 1
ATOM 1952 C C . LYS A 1 252 ? 17.327 39.116 39.670 1.00 31.48 252 LYS A C 1
ATOM 1954 O O . LYS A 1 252 ? 17.198 38.963 40.879 1.00 31.48 252 LYS A O 1
ATOM 1959 N N . SER A 1 253 ? 18.355 38.642 38.941 1.00 46.59 253 SER A N 1
ATOM 1960 C CA . SER A 1 253 ? 19.838 38.715 39.134 1.00 46.59 253 SER A CA 1
ATOM 1961 C C . SER A 1 253 ? 20.411 39.077 40.528 1.00 46.59 253 SER A C 1
ATOM 1963 O O . SER A 1 253 ? 19.825 39.959 41.155 1.00 46.59 253 SER A O 1
ATOM 1965 N N . PRO A 1 254 ? 21.609 38.587 40.981 1.00 50.69 254 PRO A N 1
ATOM 1966 C CA . PRO A 1 254 ? 22.906 38.766 40.271 1.00 50.69 254 PRO A CA 1
ATOM 1967 C C . PRO A 1 254 ? 24.058 37.721 40.489 1.00 50.69 254 PRO A C 1
ATOM 1969 O O . PRO A 1 254 ? 24.094 37.010 41.481 1.00 50.69 254 PRO A O 1
ATOM 1972 N N . SER A 1 255 ? 24.995 37.661 39.515 1.00 41.41 255 SER A N 1
ATOM 1973 C CA . SER A 1 255 ? 26.495 37.766 39.557 1.00 41.41 255 SER A CA 1
ATOM 1974 C C . SER A 1 255 ? 27.299 37.500 40.868 1.00 41.41 255 SER A C 1
ATOM 1976 O O . SER A 1 255 ? 26.741 37.678 41.943 1.00 41.41 255 SER A O 1
ATOM 1978 N N . PRO A 1 256 ? 28.661 37.448 40.875 1.00 54.00 256 PRO A N 1
ATOM 1979 C CA . PRO A 1 256 ? 29.698 36.688 40.131 1.00 54.00 256 PRO A CA 1
ATOM 1980 C C . PRO A 1 256 ? 30.687 35.963 41.097 1.00 54.00 256 PRO A C 1
ATOM 1982 O O . PRO A 1 256 ? 30.596 36.163 42.304 1.00 54.00 256 PRO A O 1
ATOM 1985 N N . SER A 1 257 ? 31.691 35.212 40.591 1.00 39.34 257 SER A N 1
ATOM 1986 C CA . SER A 1 257 ? 33.119 35.249 41.049 1.00 39.34 257 SER A CA 1
ATOM 1987 C C . SER A 1 257 ? 33.973 34.013 40.666 1.00 39.34 257 SER A C 1
ATOM 1989 O O . SER A 1 257 ? 33.418 32.991 40.271 1.00 39.34 257 SER A O 1
ATOM 1991 N N . PRO A 1 258 ? 35.327 34.117 40.705 1.00 50.03 258 PRO A N 1
ATOM 1992 C CA . PRO A 1 258 ? 36.226 33.507 39.720 1.00 50.03 258 PRO A CA 1
ATOM 1993 C C . PRO A 1 258 ? 37.158 32.398 40.261 1.00 50.03 258 PRO A C 1
ATOM 1995 O O . PRO A 1 258 ? 37.202 32.104 41.450 1.00 50.03 258 PRO A O 1
ATOM 1998 N N . ALA A 1 259 ? 38.013 31.915 39.347 1.00 39.25 259 ALA A N 1
ATOM 1999 C CA . ALA A 1 259 ? 39.316 31.271 39.560 1.00 39.25 259 ALA A CA 1
ATOM 2000 C C . ALA A 1 259 ? 39.354 29.746 39.793 1.00 39.25 259 ALA A C 1
ATOM 2002 O O . ALA A 1 259 ? 38.982 29.240 40.844 1.00 39.25 259 ALA A O 1
ATOM 2003 N N . LYS A 1 260 ? 40.026 29.030 38.879 1.00 46.38 260 LYS A N 1
ATOM 2004 C CA . LYS A 1 260 ? 41.403 28.544 39.108 1.00 46.38 260 LYS A CA 1
ATOM 2005 C C . LYS A 1 260 ? 41.978 27.873 37.856 1.00 46.38 260 LYS A C 1
ATOM 2007 O O . LYS A 1 260 ? 41.396 26.963 37.279 1.00 46.38 260 LYS A O 1
ATOM 2012 N N . ARG A 1 261 ? 43.166 28.350 37.477 1.00 43.06 261 ARG A N 1
ATOM 2013 C CA . ARG A 1 261 ? 44.108 27.710 36.554 1.00 43.06 261 ARG A CA 1
ATOM 2014 C C . ARG A 1 261 ? 44.517 26.346 37.112 1.00 43.06 261 ARG A C 1
ATOM 2016 O O . ARG A 1 261 ? 44.926 26.290 38.266 1.00 43.06 261 ARG A O 1
ATOM 2023 N N . PHE A 1 262 ? 44.543 25.319 36.268 1.00 37.75 262 PHE A N 1
ATOM 2024 C CA . PHE A 1 262 ? 45.527 24.241 36.368 1.00 37.75 262 PHE A CA 1
ATOM 2025 C C . PHE A 1 262 ? 45.966 23.831 34.959 1.00 37.75 262 PHE A C 1
ATOM 2027 O O . PHE A 1 262 ? 45.216 23.248 34.183 1.00 37.75 262 PHE A O 1
ATOM 2034 N N . LEU A 1 263 ? 47.205 24.203 34.640 1.00 45.59 263 LEU A N 1
ATOM 2035 C CA . LEU A 1 263 ? 48.026 23.619 33.587 1.00 45.59 263 LEU A CA 1
ATOM 2036 C C . LEU A 1 263 ? 48.458 22.228 34.055 1.00 45.59 263 LEU A C 1
ATOM 2038 O O . LEU A 1 263 ? 49.138 22.143 35.074 1.00 45.59 263 LEU A O 1
ATOM 2042 N N . ALA A 1 264 ? 48.129 21.168 33.313 1.00 38.09 264 ALA A N 1
ATOM 2043 C CA . ALA A 1 264 ? 48.926 19.943 33.314 1.00 38.09 264 ALA A CA 1
ATOM 2044 C C . ALA A 1 264 ? 48.570 18.997 32.153 1.00 38.09 264 ALA A C 1
ATOM 2046 O O . ALA A 1 264 ? 47.507 18.388 32.121 1.00 38.09 264 ALA A O 1
ATOM 2047 N N . ARG A 1 265 ? 49.584 18.797 31.305 1.00 36.00 265 ARG A N 1
ATOM 2048 C CA . ARG A 1 265 ? 50.061 17.496 30.808 1.00 36.00 265 ARG A CA 1
ATOM 2049 C C . ARG A 1 265 ? 49.227 16.776 29.737 1.00 36.00 265 ARG A C 1
ATOM 2051 O O . ARG A 1 265 ? 48.387 15.925 29.999 1.00 36.00 265 ARG A O 1
ATOM 2058 N N . THR A 1 266 ? 49.630 17.038 28.499 1.00 44.28 266 THR A N 1
ATOM 2059 C CA . THR A 1 266 ? 49.526 16.154 27.330 1.00 44.28 266 THR A CA 1
ATOM 2060 C C . THR A 1 266 ? 50.076 14.746 27.593 1.00 44.28 266 THR A C 1
ATOM 2062 O O . THR A 1 266 ? 51.210 14.621 28.066 1.00 44.28 266 THR A O 1
ATOM 2065 N N . PRO A 1 267 ? 49.366 13.699 27.134 1.00 45.38 267 PRO A N 1
ATOM 2066 C CA . PRO A 1 267 ? 50.018 12.509 26.614 1.00 45.38 267 PRO A CA 1
ATOM 2067 C C . PRO A 1 267 ? 49.565 12.206 25.178 1.00 45.38 267 PRO A C 1
ATOM 2069 O O . PRO A 1 267 ? 48.402 11.924 24.907 1.00 45.38 267 PRO A O 1
ATOM 2072 N N . SER A 1 268 ? 50.545 12.271 24.277 1.00 40.59 268 SER A N 1
ATOM 2073 C CA . SER A 1 268 ? 50.841 11.269 23.247 1.00 40.59 268 SER A CA 1
ATOM 2074 C C . SER A 1 268 ? 49.650 10.510 22.647 1.00 40.59 268 SER A C 1
ATOM 2076 O O . SER A 1 268 ? 49.191 9.493 23.170 1.00 40.59 268 SER A O 1
ATOM 2078 N N . LEU A 1 269 ? 49.271 10.968 21.457 1.00 37.41 269 LEU A N 1
ATOM 2079 C CA . LEU A 1 269 ? 48.414 10.318 20.476 1.00 37.41 269 LEU A CA 1
ATOM 2080 C C . LEU A 1 269 ? 48.916 8.885 20.167 1.00 37.41 269 LEU A C 1
ATOM 2082 O O . LEU A 1 269 ? 49.961 8.704 19.548 1.00 37.41 269 LEU A O 1
ATOM 2086 N N . ARG A 1 270 ? 48.168 7.859 20.587 1.00 37.41 270 ARG A N 1
ATOM 2087 C CA . ARG A 1 270 ? 48.186 6.526 19.962 1.00 37.41 270 ARG A CA 1
ATOM 2088 C C . ARG A 1 270 ? 46.794 6.268 19.405 1.00 37.41 270 ARG A C 1
ATOM 2090 O O . ARG A 1 270 ? 45.813 6.262 20.148 1.00 37.41 270 ARG A O 1
ATOM 2097 N N . GLU A 1 271 ? 46.728 6.110 18.090 1.00 47.06 271 GLU A N 1
ATOM 2098 C CA . GLU A 1 271 ? 45.525 5.765 17.345 1.00 47.06 271 GLU A CA 1
ATOM 2099 C C . GLU A 1 271 ? 44.966 4.419 17.816 1.00 47.06 271 GLU A C 1
ATOM 2101 O O . GLU A 1 271 ? 45.579 3.369 17.650 1.00 47.06 271 GLU A O 1
ATOM 2106 N N . VAL A 1 272 ? 43.763 4.461 18.387 1.00 44.56 272 VAL A N 1
ATOM 2107 C CA . VAL A 1 272 ? 42.865 3.308 18.515 1.00 44.56 272 VAL A CA 1
ATOM 2108 C C . VAL A 1 272 ? 41.511 3.769 17.977 1.00 44.56 272 VAL A C 1
ATOM 2110 O O . VAL A 1 272 ? 40.612 4.184 18.713 1.00 44.56 272 VAL A O 1
ATOM 2113 N N . GLY A 1 273 ? 41.412 3.817 16.649 1.00 48.22 273 GLY A N 1
ATOM 2114 C CA . GLY A 1 273 ? 40.206 4.204 15.926 1.00 48.22 273 GLY A CA 1
ATOM 2115 C C . GLY A 1 273 ? 39.244 3.025 15.824 1.00 48.22 273 GLY A C 1
ATOM 2116 O O . GLY A 1 273 ? 39.506 2.076 15.098 1.00 48.22 273 GLY A O 1
ATOM 2117 N N . GLY A 1 274 ? 38.120 3.080 16.541 1.00 45.41 274 GLY A N 1
ATOM 2118 C CA . GLY A 1 274 ? 37.038 2.116 16.318 1.00 45.41 274 GLY A CA 1
ATOM 2119 C C . GLY A 1 274 ? 35.814 2.263 17.217 1.00 45.41 274 GLY A C 1
ATOM 2120 O O . GLY A 1 274 ? 34.701 2.082 16.743 1.00 45.41 274 GLY A O 1
ATOM 2121 N N . GLN A 1 275 ? 35.973 2.640 18.494 1.00 48.34 275 GLN A N 1
ATOM 2122 C CA . GLN A 1 275 ? 34.856 2.534 19.455 1.00 48.34 275 GLN A CA 1
ATOM 2123 C C . GLN A 1 275 ? 34.342 3.849 20.068 1.00 48.34 275 GLN A C 1
ATOM 2125 O O . GLN A 1 275 ? 33.233 3.871 20.597 1.00 48.34 275 GLN A O 1
ATOM 2130 N N . LYS A 1 276 ? 35.071 4.972 19.980 1.00 55.81 276 LYS A N 1
ATOM 2131 C CA . LYS A 1 276 ? 34.594 6.255 20.551 1.00 55.81 276 LYS A CA 1
ATOM 2132 C C . LYS A 1 276 ? 33.519 6.950 19.704 1.00 55.81 276 LYS A C 1
ATOM 2134 O O . LYS A 1 276 ? 32.687 7.665 20.249 1.00 55.81 276 LYS A O 1
ATOM 2139 N N . LYS A 1 277 ? 33.495 6.689 18.397 1.00 56.28 277 LYS A N 1
ATOM 2140 C CA . LYS A 1 277 ? 32.657 7.403 17.422 1.00 56.28 277 LYS A CA 1
ATOM 2141 C C . LYS A 1 277 ? 31.157 7.111 17.561 1.00 56.28 277 LYS A C 1
ATOM 2143 O O . LYS A 1 277 ? 30.337 8.003 17.397 1.00 56.28 277 LYS A O 1
ATOM 2148 N N . VAL A 1 278 ? 30.800 5.886 17.955 1.00 60.56 278 VAL A N 1
ATOM 2149 C CA . VAL A 1 278 ? 29.390 5.481 18.119 1.00 60.56 278 VAL A CA 1
ATOM 2150 C C . VAL A 1 278 ? 28.742 6.159 19.335 1.00 60.56 278 VAL A C 1
ATOM 2152 O O . VAL A 1 278 ? 27.579 6.546 19.275 1.00 60.56 278 VAL A O 1
ATOM 2155 N N . LYS A 1 279 ? 29.501 6.391 20.419 1.00 67.38 279 LYS A N 1
ATOM 2156 C CA . LYS A 1 279 ? 28.962 6.997 21.652 1.00 67.38 279 LYS A CA 1
ATOM 2157 C C . LYS A 1 279 ? 28.600 8.477 21.489 1.00 67.38 279 LYS A C 1
ATOM 2159 O O . LYS A 1 279 ? 27.671 8.948 22.140 1.00 67.38 279 LYS A O 1
ATOM 2164 N N . VAL A 1 280 ? 29.305 9.204 20.619 1.00 72.44 280 VAL A N 1
ATOM 2165 C CA . VAL A 1 280 ? 29.060 10.638 20.381 1.00 72.44 280 VAL A CA 1
ATOM 2166 C C . VAL A 1 280 ? 27.762 10.858 19.591 1.00 72.44 280 VAL A C 1
ATOM 2168 O O . VAL A 1 280 ? 26.988 11.763 19.917 1.00 72.44 280 VAL A O 1
ATOM 2171 N N . GLU A 1 281 ? 27.459 9.996 18.611 1.00 81.31 281 GLU A N 1
ATOM 2172 C CA . GLU A 1 281 ? 26.215 10.101 17.831 1.00 81.31 281 GLU A CA 1
ATOM 2173 C C . GLU A 1 281 ? 24.967 9.835 18.685 1.00 81.31 281 GLU A C 1
ATOM 2175 O O . GLU A 1 281 ? 23.958 10.528 18.546 1.00 81.31 281 GLU A O 1
ATOM 2180 N N . GLU A 1 282 ? 25.021 8.855 19.588 1.00 85.06 282 GLU A N 1
ATOM 2181 C CA . GLU A 1 282 ? 23.869 8.484 20.415 1.00 85.06 282 GLU A CA 1
ATOM 2182 C C . GLU A 1 282 ? 23.542 9.547 21.474 1.00 85.06 282 GLU A C 1
ATOM 2184 O O . GLU A 1 282 ? 22.374 9.906 21.650 1.00 85.06 282 GLU A O 1
ATOM 2189 N N . ALA A 1 283 ? 24.567 10.134 22.104 1.00 86.88 283 ALA A N 1
ATOM 2190 C CA . ALA A 1 283 ? 24.395 11.258 23.022 1.00 86.88 283 ALA A CA 1
ATOM 2191 C C . ALA A 1 283 ? 23.763 12.469 22.317 1.00 86.88 283 ALA A C 1
ATOM 2193 O O . ALA A 1 283 ? 22.781 13.031 22.805 1.00 86.88 283 ALA A O 1
ATOM 2194 N N . THR A 1 284 ? 24.254 12.809 21.121 1.00 88.62 284 THR A N 1
ATOM 2195 C CA . THR A 1 284 ? 23.723 13.921 20.317 1.00 88.62 284 THR A CA 1
ATOM 2196 C C . THR A 1 284 ? 22.260 13.679 19.926 1.00 88.62 284 THR A C 1
ATOM 2198 O O . THR A 1 284 ? 21.420 14.561 20.099 1.00 88.62 284 THR A O 1
ATOM 2201 N N . ARG A 1 285 ? 21.903 12.463 19.482 1.00 87.19 285 ARG A N 1
ATOM 2202 C CA . ARG A 1 285 ? 20.505 12.113 19.154 1.00 87.19 285 ARG A CA 1
ATOM 2203 C C . ARG A 1 285 ? 19.581 12.171 20.371 1.00 87.19 285 ARG A C 1
ATOM 2205 O O . ARG A 1 285 ? 18.433 12.584 20.234 1.00 87.19 285 ARG A O 1
ATOM 2212 N N . SER A 1 286 ? 20.061 11.768 21.547 1.00 90.19 286 SER A N 1
ATOM 2213 C CA . SER A 1 286 ? 19.287 11.830 22.793 1.00 90.19 286 SER A CA 1
ATOM 2214 C C . SER A 1 286 ? 18.959 13.275 23.187 1.00 90.19 286 SER A C 1
ATOM 2216 O O . SER A 1 286 ? 17.811 13.581 23.507 1.00 90.19 286 SER A O 1
ATOM 2218 N N . ILE A 1 287 ? 19.935 14.182 23.082 1.00 91.75 287 ILE A N 1
ATOM 2219 C CA . ILE A 1 287 ? 19.754 15.618 23.346 1.00 91.75 287 ILE A CA 1
ATOM 2220 C C . ILE A 1 287 ? 18.741 16.228 22.367 1.00 91.75 287 ILE A C 1
ATOM 2222 O O . ILE A 1 287 ? 17.818 16.912 22.801 1.00 91.75 287 ILE A O 1
ATOM 2226 N N . LEU A 1 288 ? 18.847 15.923 21.068 1.00 90.69 288 LEU A N 1
ATOM 2227 C CA . LEU A 1 288 ? 17.908 16.427 20.057 1.00 90.69 288 LEU A CA 1
ATOM 2228 C C . LEU A 1 288 ? 16.466 15.962 20.311 1.00 90.69 288 LEU A C 1
ATOM 2230 O O . LEU A 1 288 ? 15.538 16.761 20.218 1.00 90.69 288 LEU A O 1
ATOM 2234 N N . ARG A 1 289 ? 16.270 14.703 20.725 1.00 89.69 289 ARG A N 1
ATOM 2235 C CA . ARG A 1 289 ? 14.942 14.200 21.119 1.00 89.69 289 ARG A CA 1
ATOM 2236 C C . ARG A 1 289 ? 14.390 14.917 22.351 1.00 89.69 289 ARG A C 1
ATOM 2238 O O . ARG A 1 289 ? 13.200 15.206 22.389 1.00 89.69 289 ARG A O 1
ATOM 2245 N N . LYS A 1 290 ? 15.235 15.225 23.343 1.00 91.44 290 LYS A N 1
ATOM 2246 C CA . LYS A 1 290 ? 14.831 15.996 24.535 1.00 91.44 290 LYS A CA 1
ATOM 2247 C C . LYS A 1 290 ? 14.447 17.437 24.199 1.00 91.44 290 LYS A C 1
ATOM 2249 O O . LYS A 1 290 ? 13.547 17.971 24.833 1.00 91.44 290 LYS A O 1
ATOM 2254 N N . ALA A 1 291 ? 15.090 18.024 23.192 1.00 89.50 291 ALA A N 1
ATOM 2255 C CA . ALA A 1 291 ? 14.762 19.342 22.651 1.00 89.50 291 ALA A CA 1
ATOM 2256 C C . ALA A 1 291 ? 13.560 19.325 21.680 1.00 89.50 291 ALA A C 1
ATOM 2258 O O . ALA A 1 291 ? 13.286 20.327 21.027 1.00 89.50 291 ALA A O 1
ATOM 2259 N N . ASN A 1 292 ? 12.857 18.189 21.557 1.00 90.31 292 ASN A N 1
ATOM 2260 C CA . ASN A 1 292 ? 11.737 17.982 20.636 1.00 90.31 292 ASN A CA 1
ATOM 2261 C C . ASN A 1 292 ? 12.074 18.261 19.153 1.00 90.31 292 ASN A C 1
ATOM 2263 O O . ASN A 1 292 ? 11.202 18.620 18.365 1.00 90.31 292 ASN A O 1
ATOM 2267 N N . VAL A 1 293 ? 13.339 18.076 18.760 1.00 89.62 293 VAL A N 1
ATOM 2268 C CA . VAL A 1 293 ? 13.795 18.193 17.369 1.00 89.62 293 VAL A CA 1
ATOM 2269 C C . VAL A 1 293 ? 13.497 16.876 16.658 1.00 89.62 293 VAL A C 1
ATOM 2271 O O . VAL A 1 293 ? 14.153 15.858 16.902 1.00 89.62 293 VAL A O 1
ATOM 2274 N N . THR A 1 294 ? 12.492 16.882 15.783 1.00 85.62 294 THR A N 1
ATOM 2275 C CA . THR A 1 294 ? 12.044 15.684 15.050 1.00 85.62 294 THR A CA 1
ATOM 2276 C C . THR A 1 294 ? 12.584 15.632 13.626 1.00 85.62 294 THR A C 1
ATOM 2278 O O . THR A 1 294 ? 12.722 14.550 13.048 1.00 85.62 294 THR A O 1
ATOM 2281 N N . SER A 1 295 ? 12.935 16.790 13.069 1.00 85.62 295 SER A N 1
ATOM 2282 C CA . SER A 1 295 ? 13.399 16.956 11.699 1.00 85.62 295 SER A CA 1
ATOM 2283 C C . SER A 1 295 ? 14.543 17.974 11.613 1.00 85.62 295 SER A C 1
ATOM 2285 O O . SER A 1 295 ? 14.698 18.835 12.473 1.00 85.62 295 SER A O 1
ATOM 2287 N N . TRP A 1 296 ? 15.361 17.896 10.556 1.00 83.75 296 TRP A N 1
ATOM 2288 C CA . TRP A 1 296 ? 16.437 18.875 10.333 1.00 83.75 296 TRP A CA 1
ATOM 2289 C C . TRP A 1 296 ? 15.893 20.283 10.046 1.00 83.75 296 TRP A C 1
ATOM 2291 O O . TRP A 1 296 ? 16.578 21.261 10.320 1.00 83.75 296 TRP A O 1
ATOM 2301 N N . THR A 1 297 ? 14.661 20.394 9.538 1.00 84.06 297 THR A N 1
ATOM 2302 C CA . THR A 1 297 ? 13.988 21.682 9.325 1.00 84.06 297 THR A CA 1
ATOM 2303 C C . THR A 1 297 ? 13.666 22.393 10.637 1.00 84.06 297 THR A C 1
ATOM 2305 O O . THR A 1 297 ? 13.605 23.615 10.648 1.00 84.06 297 THR A O 1
ATOM 2308 N N . ASP A 1 298 ? 13.559 21.660 11.752 1.00 84.19 298 ASP A N 1
ATOM 2309 C CA . ASP A 1 298 ? 13.383 22.247 13.089 1.00 84.19 298 ASP A CA 1
ATOM 2310 C C . ASP A 1 298 ? 14.680 22.922 13.596 1.00 84.19 298 ASP A C 1
ATOM 2312 O O . ASP A 1 298 ? 14.645 23.700 14.549 1.00 84.19 298 ASP A O 1
ATOM 2316 N N . LEU A 1 299 ? 15.830 22.617 12.969 1.00 84.81 299 LEU A N 1
ATOM 2317 C CA . LEU A 1 299 ? 17.148 23.198 13.265 1.00 84.81 299 LEU A CA 1
ATOM 2318 C C . LEU A 1 299 ? 17.508 24.378 12.358 1.00 84.81 299 LEU A C 1
ATOM 2320 O O . LEU A 1 299 ? 18.461 25.097 12.656 1.00 84.81 299 LEU A O 1
ATOM 2324 N N . VAL A 1 300 ? 16.790 24.575 11.248 1.00 82.25 300 VAL A N 1
ATOM 2325 C CA . VAL A 1 300 ? 16.928 25.803 10.455 1.00 82.25 300 VAL A CA 1
ATOM 2326 C C . VAL A 1 300 ? 16.538 26.947 11.386 1.00 82.25 300 VAL A C 1
ATOM 2328 O O . VAL A 1 300 ? 15.508 26.799 12.047 1.00 82.25 300 VAL A O 1
ATOM 2331 N N . PRO A 1 301 ? 17.344 28.023 11.506 1.00 64.50 301 PRO A N 1
ATOM 2332 C CA . PRO A 1 301 ? 17.164 29.068 12.512 1.00 64.50 301 PRO A CA 1
ATOM 2333 C C . PRO A 1 301 ? 15.796 29.747 12.384 1.00 64.50 301 PRO A C 1
ATOM 2335 O O . PRO A 1 301 ? 15.617 30.78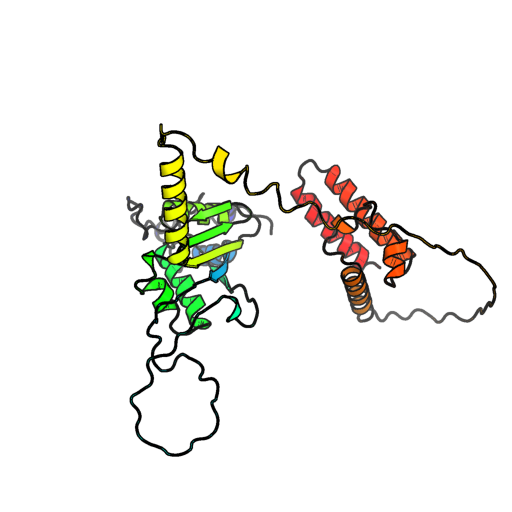8 11.758 1.00 64.50 301 PRO A O 1
ATOM 2338 N N . SER A 1 302 ? 14.811 29.111 12.999 1.00 60.72 302 SER A N 1
ATOM 2339 C CA . SER A 1 302 ? 13.532 29.671 13.357 1.00 60.72 302 SER A CA 1
ATOM 2340 C C . SER A 1 302 ? 13.733 30.434 14.658 1.00 60.72 302 SER A C 1
ATOM 2342 O O . SER A 1 302 ? 14.682 30.195 15.409 1.00 60.72 302 SER A O 1
ATOM 2344 N N . VAL A 1 303 ? 12.803 31.331 14.966 1.00 63.12 303 VAL A N 1
ATOM 2345 C CA . VAL A 1 303 ? 12.813 32.133 16.200 1.00 63.12 303 VAL A CA 1
ATOM 2346 C C . VAL A 1 303 ? 12.921 31.263 17.475 1.00 63.12 303 VAL A C 1
ATOM 2348 O O . VAL A 1 303 ? 13.241 31.775 18.542 1.00 63.12 303 VAL A O 1
ATOM 2351 N N . GLN A 1 304 ? 12.695 29.946 17.382 1.00 74.81 304 GLN A N 1
ATOM 2352 C CA . GLN A 1 304 ? 12.590 29.038 18.522 1.00 74.81 304 GLN A CA 1
ATOM 2353 C C . GLN A 1 304 ? 13.850 28.206 18.821 1.00 74.81 304 GLN A C 1
ATOM 2355 O O . GLN A 1 304 ? 14.010 27.783 19.965 1.00 74.81 304 GLN A O 1
ATOM 2360 N N . MET A 1 305 ? 14.759 27.977 17.862 1.00 86.12 305 MET A N 1
ATOM 2361 C CA . MET A 1 305 ? 15.906 27.074 18.061 1.00 86.12 305 MET A CA 1
ATOM 2362 C C . MET A 1 305 ? 17.238 27.824 17.949 1.00 86.12 305 MET A C 1
ATOM 2364 O O . MET A 1 305 ? 17.716 28.126 16.859 1.00 86.12 305 MET A O 1
ATOM 2368 N N . THR A 1 306 ? 17.849 28.131 19.098 1.00 92.81 306 THR A N 1
ATOM 2369 C CA . THR A 1 306 ? 19.147 28.825 19.189 1.00 92.81 306 THR A CA 1
ATOM 2370 C C . THR A 1 306 ? 20.216 27.930 19.811 1.00 92.81 306 THR A C 1
ATOM 2372 O O . THR A 1 306 ? 19.901 26.942 20.480 1.00 92.81 306 THR A O 1
ATOM 2375 N N . ALA A 1 307 ? 21.495 28.293 19.650 1.00 93.38 307 ALA A N 1
ATOM 2376 C CA . ALA A 1 307 ? 22.596 27.564 20.282 1.00 93.38 307 ALA A CA 1
ATOM 2377 C C . ALA A 1 307 ? 22.397 27.463 21.805 1.00 93.38 307 ALA A C 1
ATOM 2379 O O . ALA A 1 307 ? 22.635 26.408 22.381 1.00 93.38 307 ALA A O 1
ATOM 2380 N N . ASN A 1 308 ? 21.853 28.514 22.432 1.00 93.88 308 ASN A N 1
ATOM 2381 C CA . ASN A 1 308 ? 21.554 28.556 23.866 1.00 93.88 308 ASN A CA 1
ATOM 2382 C C . ASN A 1 308 ? 20.476 27.549 24.299 1.00 93.88 308 ASN A C 1
ATOM 2384 O O . ASN A 1 308 ? 20.543 27.004 25.399 1.00 93.88 308 ASN A O 1
ATOM 2388 N N . VAL A 1 309 ? 19.484 27.276 23.445 1.00 92.94 309 VAL A N 1
ATOM 2389 C CA . VAL A 1 309 ? 18.455 26.260 23.728 1.00 92.94 309 VAL A CA 1
ATOM 2390 C C . VAL A 1 309 ? 19.089 24.869 23.726 1.00 92.94 309 VAL A C 1
ATOM 2392 O O . VAL A 1 309 ? 18.893 24.090 24.657 1.00 92.94 309 VAL A O 1
ATOM 2395 N N . LEU A 1 310 ? 19.921 24.571 22.725 1.00 92.81 310 LEU A N 1
ATOM 2396 C CA . LEU A 1 310 ? 20.617 23.285 22.629 1.00 92.81 310 LEU A CA 1
ATOM 2397 C C . LEU A 1 310 ? 21.638 23.088 23.759 1.00 92.81 310 LEU A C 1
ATOM 2399 O O . LEU A 1 310 ? 21.752 21.979 24.290 1.00 92.81 310 LEU A O 1
ATOM 2403 N N . THR A 1 311 ? 22.341 24.146 24.174 1.00 95.25 311 THR A N 1
ATOM 2404 C CA . THR A 1 311 ? 23.227 24.070 25.344 1.00 95.25 311 THR A CA 1
ATOM 2405 C C . THR A 1 311 ? 22.457 23.881 26.645 1.00 95.25 311 THR A C 1
ATOM 2407 O O . THR A 1 311 ? 22.898 23.101 27.488 1.00 95.25 311 THR A O 1
ATOM 2410 N N . GLY A 1 312 ? 21.263 24.470 26.777 1.00 94.94 312 GLY A N 1
ATOM 2411 C CA . GLY A 1 312 ? 20.337 24.199 27.883 1.00 94.94 312 GLY A CA 1
ATOM 2412 C C . GLY A 1 312 ? 19.929 22.722 27.998 1.00 94.94 312 GLY A C 1
ATOM 2413 O O . GLY A 1 312 ? 19.679 22.231 29.097 1.00 94.94 312 GLY A O 1
ATOM 2414 N N . HIS A 1 313 ? 19.947 21.979 26.887 1.00 94.00 313 HIS A N 1
ATOM 2415 C CA . HIS A 1 313 ? 19.698 20.533 26.854 1.00 94.00 313 HIS A CA 1
ATOM 2416 C C . HIS A 1 313 ? 20.960 19.664 27.011 1.00 94.00 313 HIS A C 1
ATOM 2418 O O . HIS A 1 313 ? 20.873 18.435 26.937 1.00 94.00 313 HIS A O 1
ATOM 2424 N N . GLY A 1 314 ? 22.122 20.273 27.268 1.00 93.19 314 GLY A N 1
ATOM 2425 C CA . GLY A 1 314 ? 23.382 19.576 27.533 1.00 93.19 314 GLY A CA 1
ATOM 2426 C C . GLY A 1 314 ? 24.293 19.393 26.316 1.00 93.19 314 GLY A C 1
ATOM 2427 O O . GLY A 1 314 ? 25.251 18.624 26.395 1.00 93.19 314 GLY A O 1
ATOM 2428 N N . MET A 1 315 ? 24.025 20.069 25.193 1.00 93.94 315 MET A N 1
ATOM 2429 C CA . MET A 1 315 ? 24.966 20.136 24.068 1.00 93.94 315 MET A CA 1
ATOM 2430 C C . MET A 1 315 ? 26.104 21.120 24.381 1.00 93.94 315 MET A C 1
ATOM 2432 O O . MET A 1 315 ? 25.886 22.132 25.040 1.00 93.94 315 MET A O 1
ATOM 2436 N N . THR A 1 316 ? 27.327 20.875 23.905 1.00 94.19 316 THR A N 1
ATOM 2437 C CA . THR A 1 316 ? 28.383 21.897 23.995 1.00 94.19 316 THR A CA 1
ATOM 2438 C C . THR A 1 316 ? 28.088 23.045 23.028 1.00 94.19 316 THR A C 1
ATOM 2440 O O . THR A 1 316 ? 27.547 22.823 21.944 1.00 94.19 316 THR A O 1
ATOM 2443 N N . PHE A 1 317 ? 28.443 24.278 23.404 1.00 94.12 317 PHE A N 1
ATOM 2444 C CA . PHE A 1 317 ? 28.147 25.472 22.600 1.00 94.12 317 PHE A CA 1
ATOM 2445 C C . PHE A 1 317 ? 28.751 25.403 21.189 1.00 94.12 317 PHE A C 1
ATOM 2447 O O . PHE A 1 317 ? 28.073 25.727 20.213 1.00 94.12 317 PHE A O 1
ATOM 2454 N N . ASP A 1 318 ? 29.977 24.889 21.064 1.00 92.94 318 ASP A N 1
ATOM 2455 C CA . ASP A 1 318 ? 30.650 24.717 19.770 1.00 92.94 318 ASP A CA 1
ATOM 2456 C C . ASP A 1 318 ? 29.922 23.710 18.869 1.00 92.94 318 ASP A C 1
ATOM 2458 O O . ASP A 1 318 ? 29.786 23.928 17.665 1.00 92.94 318 ASP A O 1
ATOM 2462 N N . LEU A 1 319 ? 29.424 22.609 19.446 1.00 91.75 319 LEU A N 1
ATOM 2463 C CA . LEU A 1 319 ? 28.678 21.595 18.700 1.00 91.75 319 LEU A CA 1
ATOM 2464 C C . LEU A 1 319 ? 27.303 22.124 18.279 1.00 91.75 319 LEU A C 1
ATOM 2466 O O . LEU A 1 319 ? 26.897 21.913 17.139 1.00 91.75 319 LEU A O 1
ATOM 2470 N N . ALA A 1 320 ? 26.619 22.845 19.172 1.00 93.25 320 ALA A N 1
ATOM 2471 C CA . ALA A 1 320 ? 25.335 23.477 18.887 1.00 93.25 320 ALA A CA 1
ATOM 2472 C C . ALA A 1 320 ? 25.449 24.516 17.762 1.00 93.25 320 ALA A C 1
ATOM 2474 O O . ALA A 1 320 ? 24.653 24.496 16.826 1.00 93.25 320 ALA A O 1
ATOM 2475 N N . THR A 1 321 ? 26.474 25.372 17.813 1.00 93.12 321 THR A N 1
ATOM 2476 C CA . THR A 1 321 ? 26.740 26.386 16.781 1.00 93.12 321 THR A CA 1
ATOM 2477 C C . THR A 1 321 ? 27.016 25.734 15.427 1.00 93.12 321 THR A C 1
ATOM 2479 O O . THR A 1 321 ? 26.336 26.044 14.452 1.00 93.12 321 THR A O 1
ATOM 2482 N N . ARG A 1 322 ? 27.918 24.742 15.372 1.00 91.56 322 ARG A N 1
ATOM 2483 C CA . ARG A 1 322 ? 28.221 24.008 14.128 1.00 91.56 322 ARG A CA 1
ATOM 2484 C C . ARG A 1 322 ? 27.005 23.290 13.549 1.00 91.56 322 ARG A C 1
ATOM 2486 O O . ARG A 1 322 ? 26.847 23.231 12.330 1.00 91.56 322 ARG A O 1
ATOM 2493 N N . LEU A 1 323 ? 26.154 22.719 14.404 1.00 90.44 323 LEU A N 1
ATOM 2494 C CA . LEU A 1 323 ? 24.940 22.033 13.969 1.00 90.44 323 LEU A CA 1
ATOM 2495 C C . LEU A 1 323 ? 23.958 23.010 13.308 1.00 90.44 323 LEU A C 1
ATOM 2497 O O . LEU A 1 323 ? 23.433 22.703 12.238 1.00 90.44 323 LEU A O 1
ATOM 2501 N N . LEU A 1 324 ? 23.750 24.184 13.913 1.00 92.31 324 LEU A N 1
ATOM 2502 C CA . LEU A 1 324 ? 22.883 25.234 13.371 1.00 92.31 324 LEU A CA 1
ATOM 2503 C C . LEU A 1 324 ? 23.443 25.826 12.070 1.00 92.31 324 LEU A C 1
ATOM 2505 O O . LEU A 1 324 ? 22.690 26.002 11.116 1.00 92.31 324 LEU A O 1
ATOM 2509 N N . GLU A 1 325 ? 24.755 26.060 11.986 1.00 91.56 325 GLU A N 1
ATOM 2510 C CA . GLU A 1 325 ? 25.419 26.502 10.749 1.00 91.56 325 GLU A CA 1
ATOM 2511 C C . GLU A 1 325 ? 25.251 25.478 9.618 1.00 91.56 325 GLU A C 1
ATOM 2513 O O . GLU A 1 325 ? 24.882 25.840 8.502 1.00 91.56 325 GLU A O 1
ATOM 2518 N N . THR A 1 326 ? 25.437 24.186 9.913 1.00 88.81 326 THR A N 1
ATOM 2519 C CA . THR A 1 326 ? 25.266 23.106 8.924 1.00 88.81 326 THR A CA 1
ATOM 2520 C C . THR A 1 326 ? 23.812 23.004 8.452 1.00 88.81 326 THR A C 1
ATOM 2522 O O . THR A 1 326 ? 23.556 22.760 7.271 1.00 88.81 326 THR A O 1
ATOM 2525 N N . ALA A 1 327 ? 22.846 23.194 9.357 1.00 88.50 327 ALA A N 1
ATOM 2526 C CA . ALA A 1 327 ? 21.426 23.210 9.016 1.00 88.50 327 ALA A CA 1
ATOM 2527 C C . ALA A 1 327 ? 21.065 24.419 8.136 1.00 88.50 327 ALA A C 1
ATOM 2529 O O . ALA A 1 327 ? 20.381 24.253 7.126 1.00 88.50 327 ALA A O 1
ATOM 2530 N N . ALA A 1 328 ? 21.576 25.609 8.467 1.00 88.19 328 ALA A N 1
ATOM 2531 C CA . ALA A 1 328 ? 21.389 26.820 7.670 1.00 88.19 328 ALA A CA 1
ATOM 2532 C C . ALA A 1 328 ? 22.031 26.703 6.276 1.00 88.19 328 ALA A C 1
ATOM 2534 O O . ALA A 1 328 ? 21.435 27.109 5.279 1.00 88.19 328 ALA A O 1
ATOM 2535 N N . GLU A 1 329 ? 23.217 26.095 6.173 1.00 88.94 329 GLU A N 1
ATOM 2536 C CA . GLU A 1 329 ? 23.863 25.838 4.883 1.00 88.94 329 GLU A CA 1
ATOM 2537 C C . GLU A 1 329 ? 23.046 24.854 4.030 1.00 88.94 329 GLU A C 1
ATOM 2539 O O . GLU A 1 329 ? 22.862 25.073 2.829 1.00 88.94 329 GLU A O 1
ATOM 2544 N N . ALA A 1 330 ? 22.516 23.787 4.640 1.00 85.38 330 ALA A N 1
ATOM 2545 C CA . ALA A 1 330 ? 21.653 22.824 3.960 1.00 85.38 330 ALA A CA 1
ATOM 2546 C C . ALA A 1 330 ? 20.362 23.474 3.429 1.00 85.38 330 ALA A C 1
ATOM 2548 O O . ALA A 1 330 ? 19.952 23.180 2.303 1.00 85.38 330 ALA A O 1
ATOM 2549 N N . ASP A 1 331 ? 19.762 24.387 4.196 1.00 86.81 331 ASP A N 1
ATOM 2550 C CA . ASP A 1 331 ? 18.583 25.150 3.778 1.00 86.81 331 ASP A CA 1
ATOM 2551 C C . ASP A 1 331 ? 18.897 26.113 2.621 1.00 86.81 331 ASP A C 1
ATOM 2553 O O . ASP A 1 331 ? 18.222 26.106 1.589 1.00 86.81 331 ASP A O 1
ATOM 2557 N N . ALA A 1 332 ? 20.008 26.852 2.710 1.00 88.19 332 ALA A N 1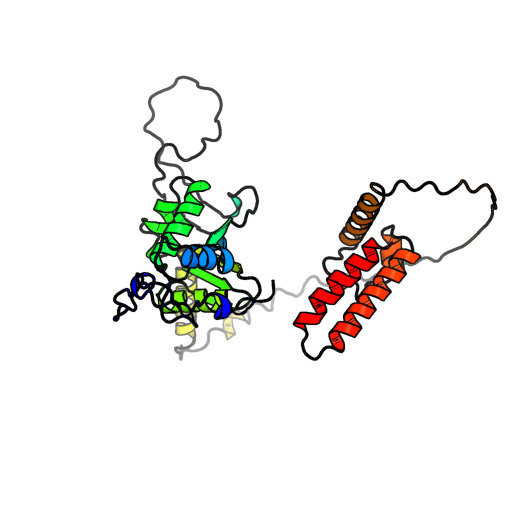
ATOM 2558 C CA . ALA A 1 332 ? 20.462 27.734 1.637 1.00 88.19 332 ALA A CA 1
ATOM 2559 C C . ALA A 1 332 ? 20.765 26.968 0.334 1.00 88.19 332 ALA A C 1
ATOM 2561 O O . ALA A 1 332 ? 20.490 27.460 -0.765 1.00 88.19 332 ALA A O 1
ATOM 2562 N N . GLN A 1 333 ? 21.316 25.754 0.433 1.00 85.38 333 GLN A N 1
ATOM 2563 C CA . GLN A 1 333 ? 21.519 24.870 -0.719 1.00 85.38 333 GLN A CA 1
ATOM 2564 C C . GLN A 1 333 ? 20.189 24.371 -1.295 1.00 85.38 333 GLN A C 1
ATOM 2566 O O . GLN A 1 333 ? 20.044 24.292 -2.517 1.00 85.38 333 GLN A O 1
ATOM 2571 N N . TYR A 1 334 ? 19.206 24.072 -0.442 1.00 81.56 334 TYR A N 1
ATOM 2572 C CA . TYR A 1 334 ? 17.867 23.677 -0.869 1.00 81.56 334 TYR A CA 1
ATOM 2573 C C . TYR A 1 334 ? 17.175 24.801 -1.654 1.00 81.56 334 TYR A C 1
ATOM 2575 O O . TYR A 1 334 ? 16.696 24.554 -2.766 1.00 81.56 334 TYR A O 1
ATOM 2583 N N . ALA A 1 335 ? 17.223 26.036 -1.140 1.00 83.56 335 ALA A N 1
ATOM 2584 C CA . ALA A 1 335 ? 16.627 27.224 -1.757 1.00 83.56 335 ALA A CA 1
ATOM 2585 C C . ALA A 1 335 ? 17.221 27.570 -3.135 1.00 83.56 335 ALA A C 1
ATOM 2587 O O . ALA A 1 335 ? 16.506 28.033 -4.021 1.00 83.56 335 ALA A O 1
ATOM 2588 N N . LYS A 1 336 ? 18.520 27.318 -3.347 1.00 82.81 336 LYS A N 1
ATOM 2589 C CA . LYS A 1 336 ? 19.216 27.612 -4.616 1.00 82.81 336 LYS A CA 1
ATOM 2590 C C . LYS A 1 336 ? 19.021 26.548 -5.700 1.00 82.81 336 LYS A C 1
ATOM 2592 O O . LYS A 1 336 ? 19.440 26.762 -6.836 1.00 82.81 336 LYS A O 1
ATOM 2597 N N . SER A 1 337 ? 18.433 25.393 -5.382 1.00 68.56 337 SER A N 1
ATOM 2598 C CA . SER A 1 337 ? 18.326 24.297 -6.348 1.00 68.56 337 SER A CA 1
ATOM 2599 C C . SER A 1 337 ? 17.026 24.366 -7.173 1.00 68.56 337 SER A C 1
ATOM 2601 O O . SER A 1 337 ? 15.941 24.294 -6.598 1.00 68.56 337 SER A O 1
ATOM 2603 N N . PRO A 1 338 ? 17.089 24.427 -8.522 1.00 60.81 338 PRO A N 1
ATOM 2604 C CA . PRO A 1 338 ? 15.901 24.510 -9.389 1.00 60.81 338 PRO A CA 1
ATOM 2605 C C . PRO A 1 338 ? 15.062 23.219 -9.404 1.00 60.81 338 PRO A C 1
ATOM 2607 O O . PRO A 1 338 ? 13.962 23.179 -9.949 1.00 60.81 338 PRO A O 1
ATOM 2610 N N . THR A 1 339 ? 15.554 22.149 -8.773 1.00 54.78 339 THR A N 1
ATOM 2611 C CA . THR A 1 339 ? 14.819 20.902 -8.554 1.00 54.78 339 THR A CA 1
ATOM 2612 C C . THR A 1 339 ? 14.992 20.449 -7.098 1.00 54.78 339 THR A C 1
ATOM 2614 O O . THR A 1 339 ? 16.002 19.814 -6.780 1.00 54.78 339 THR A O 1
ATOM 2617 N N . PRO A 1 340 ? 13.997 20.670 -6.218 1.00 51.84 340 PRO A N 1
ATOM 2618 C CA . PRO A 1 340 ? 14.127 20.492 -4.762 1.00 51.84 340 PRO A CA 1
ATOM 2619 C C . PRO A 1 340 ? 14.532 19.079 -4.295 1.00 51.84 340 PRO A C 1
ATOM 2621 O O . PRO A 1 340 ? 14.944 18.861 -3.160 1.00 51.84 340 PRO A O 1
ATOM 2624 N N . LYS A 1 341 ? 14.401 18.060 -5.154 1.00 51.84 341 LYS A N 1
ATOM 2625 C CA . LYS A 1 341 ? 14.388 16.654 -4.722 1.00 51.84 341 LYS A CA 1
ATOM 2626 C C . LYS A 1 341 ? 15.721 15.904 -4.837 1.00 51.84 341 LYS A C 1
ATOM 2628 O O . LYS A 1 341 ? 15.807 14.803 -4.303 1.00 51.84 341 LYS A O 1
ATOM 2633 N N . GLN A 1 342 ? 16.731 16.430 -5.536 1.00 50.38 342 GLN A N 1
ATOM 2634 C CA . GLN A 1 342 ? 18.072 15.809 -5.581 1.00 50.38 342 GLN A CA 1
ATOM 2635 C C . GLN A 1 342 ? 19.017 16.395 -4.520 1.00 50.38 342 GLN A C 1
ATOM 2637 O O . GLN A 1 342 ? 19.908 15.702 -4.029 1.00 50.38 342 GLN A O 1
ATOM 2642 N N . THR A 1 343 ? 18.761 17.633 -4.104 1.00 50.62 343 THR A N 1
ATOM 2643 C CA . THR A 1 343 ? 19.566 18.370 -3.125 1.00 50.62 343 THR A CA 1
ATOM 2644 C C . THR A 1 343 ? 19.338 17.855 -1.704 1.00 50.62 343 THR A C 1
ATOM 2646 O O . THR A 1 343 ? 20.307 17.619 -0.996 1.00 50.62 343 THR A O 1
ATOM 2649 N N . LEU A 1 344 ? 18.095 17.520 -1.320 1.00 48.94 344 LEU A N 1
ATOM 2650 C CA . LEU A 1 344 ? 17.763 17.032 0.030 1.00 48.94 344 LEU A CA 1
ATOM 2651 C C . LEU A 1 344 ? 18.552 15.773 0.443 1.00 48.94 344 LEU A C 1
ATOM 2653 O O . LEU A 1 344 ? 19.017 15.682 1.577 1.00 48.94 344 LEU A O 1
ATOM 2657 N N . ILE A 1 345 ? 18.741 14.822 -0.482 1.00 52.06 345 ILE A N 1
ATOM 2658 C CA . ILE A 1 345 ? 19.494 13.577 -0.238 1.00 52.06 345 ILE A CA 1
ATOM 2659 C C . ILE A 1 345 ? 20.998 13.865 -0.139 1.00 52.06 345 ILE A C 1
ATOM 2661 O O . ILE A 1 345 ? 21.681 13.286 0.703 1.00 52.06 345 ILE A O 1
ATOM 2665 N N . ARG A 1 346 ? 21.522 14.787 -0.960 1.00 54.22 346 ARG A N 1
ATOM 2666 C CA . ARG A 1 346 ? 22.931 15.202 -0.882 1.00 54.22 346 ARG A CA 1
ATOM 2667 C C . ARG A 1 346 ? 23.220 16.003 0.390 1.00 54.22 346 ARG A C 1
ATOM 2669 O O . ARG A 1 346 ? 24.247 15.753 1.009 1.00 54.22 346 ARG A O 1
ATOM 2676 N N . CYS A 1 347 ? 22.323 16.886 0.825 1.00 51.97 347 CYS A N 1
ATOM 2677 C CA . CYS A 1 347 ? 22.495 17.684 2.041 1.00 51.97 347 CYS A CA 1
ATOM 2678 C C . CYS A 1 347 ? 22.397 16.830 3.312 1.00 51.97 347 CYS A C 1
ATOM 2680 O O . CYS A 1 347 ? 23.253 16.958 4.179 1.00 51.97 347 CYS A O 1
ATOM 2682 N N . THR A 1 348 ? 21.443 15.892 3.405 1.00 53.28 348 THR A N 1
ATOM 2683 C CA . THR A 1 348 ? 21.385 14.956 4.550 1.00 53.28 348 THR A CA 1
ATOM 2684 C C . THR A 1 348 ? 22.586 14.014 4.581 1.00 53.28 348 THR A C 1
ATOM 2686 O O . THR A 1 348 ? 23.166 13.815 5.645 1.00 53.28 348 THR A O 1
ATOM 2689 N N . ALA A 1 349 ? 23.027 13.489 3.432 1.00 50.91 349 ALA A N 1
ATOM 2690 C CA . ALA A 1 349 ? 24.240 12.674 3.369 1.00 50.91 349 ALA A CA 1
ATOM 2691 C C . ALA A 1 349 ? 25.495 13.472 3.761 1.00 50.91 349 ALA A C 1
ATOM 2693 O O . ALA A 1 349 ? 26.340 12.952 4.483 1.00 50.91 349 ALA A O 1
ATOM 2694 N N . ARG A 1 350 ? 25.603 14.741 3.343 1.00 55.50 350 ARG A N 1
ATOM 2695 C CA . ARG A 1 350 ? 26.742 15.615 3.657 1.00 55.50 350 ARG A CA 1
ATOM 2696 C C . ARG A 1 350 ? 26.745 16.081 5.113 1.00 55.50 350 ARG A C 1
ATOM 2698 O O . ARG A 1 350 ? 27.805 16.061 5.725 1.00 55.50 350 ARG A O 1
ATOM 2705 N N . ALA A 1 351 ? 25.587 16.407 5.688 1.00 53.38 351 ALA A N 1
ATOM 2706 C CA . ALA A 1 351 ? 25.449 16.744 7.107 1.00 53.38 351 ALA A CA 1
ATOM 2707 C C . ALA A 1 351 ? 25.777 15.539 8.004 1.00 53.38 351 ALA A C 1
ATOM 2709 O O . ALA A 1 351 ? 26.537 15.664 8.961 1.00 53.38 351 ALA A O 1
ATOM 2710 N N . VAL A 1 352 ? 25.298 14.341 7.647 1.00 52.97 352 VAL A N 1
ATOM 2711 C CA . VAL A 1 352 ? 25.662 13.095 8.340 1.00 52.97 352 VAL A CA 1
ATOM 2712 C C . VAL A 1 352 ? 27.151 12.777 8.160 1.00 52.97 352 VAL A C 1
ATOM 2714 O O . VAL A 1 352 ? 27.790 12.328 9.105 1.00 52.97 352 VAL A O 1
ATOM 2717 N N . GLN A 1 353 ? 27.737 13.030 6.987 1.00 52.16 353 GLN A N 1
ATOM 2718 C CA . GLN A 1 353 ? 29.169 12.823 6.757 1.00 52.16 353 GLN A CA 1
ATOM 2719 C C . GLN A 1 353 ? 30.041 13.828 7.527 1.00 52.16 353 GLN A C 1
ATOM 2721 O O . GLN A 1 353 ? 31.088 13.444 8.036 1.00 52.16 353 GLN A O 1
ATOM 2726 N N . HIS A 1 354 ? 29.608 15.084 7.667 1.00 49.97 354 HIS A N 1
ATOM 2727 C CA . HIS A 1 354 ? 30.287 16.078 8.502 1.00 49.97 354 HIS A CA 1
ATOM 2728 C C . HIS A 1 354 ? 30.195 15.733 9.987 1.00 49.97 354 HIS A C 1
ATOM 2730 O O . HIS A 1 354 ? 31.209 15.797 10.675 1.00 49.97 354 HIS A O 1
ATOM 2736 N N . LEU A 1 355 ? 29.034 15.270 10.462 1.00 49.84 355 LEU A N 1
ATOM 2737 C CA . LEU A 1 355 ? 28.882 14.748 11.824 1.00 49.84 355 LEU A CA 1
ATOM 2738 C C . LEU A 1 355 ? 29.736 13.498 12.071 1.00 49.84 355 LEU A C 1
ATOM 2740 O O . LEU A 1 355 ? 30.207 13.302 13.182 1.00 49.84 355 LEU A O 1
ATOM 2744 N N . LYS A 1 356 ? 29.983 12.684 11.038 1.00 49.44 356 LYS A N 1
ATOM 2745 C CA . LYS A 1 356 ? 30.934 11.568 11.096 1.00 49.44 356 LYS A CA 1
ATOM 2746 C C . LYS A 1 356 ? 32.395 12.017 11.041 1.00 49.44 356 LYS A C 1
ATOM 2748 O O . LYS A 1 356 ? 33.256 11.198 11.317 1.00 49.44 356 LYS A O 1
ATOM 2753 N N . ASN A 1 357 ? 32.727 13.226 10.614 1.00 47.38 357 ASN A N 1
ATOM 2754 C CA . ASN A 1 357 ? 34.124 13.676 10.559 1.00 47.38 357 ASN A CA 1
ATOM 2755 C C . ASN A 1 357 ? 34.525 14.504 11.791 1.00 47.38 357 ASN A C 1
ATOM 2757 O O . ASN A 1 357 ? 35.692 14.871 11.918 1.00 47.38 357 ASN A O 1
ATOM 2761 N N . LEU A 1 358 ? 33.566 14.760 12.682 1.00 47.91 358 LEU A N 1
ATOM 2762 C CA . LEU A 1 358 ? 33.758 15.191 14.065 1.00 47.91 358 LEU A CA 1
ATOM 2763 C C . LEU A 1 358 ? 33.868 13.959 14.976 1.00 47.91 358 LEU A C 1
ATOM 2765 O O . LEU A 1 358 ? 34.558 14.076 16.013 1.00 47.91 358 LEU A O 1
#

pLDDT: mean 71.25, std 20.63, range [31.48, 97.94]

Radius of gyration: 32.25 Å; chains: 1; bounding box: 96×70×73 Å

Foldseek 3Di:
DPPDPCVVVPDPDPPPVQWDDPVQPDDQFLQRAAADPPDPTATDPPDPSNVVCWVVLWFKEFEAEAEFDPDDDCPDVPQPPPPDDDDDDDDDDDPDPDDDDDGDGCVVQVPVDRQIDIGDRGRGGLVRVLQVVLVSVCVVGPPVSCVCPPDPCVVQKWKWKAQPHDIFTSPGSVSVNVNSNSLSVHPNNYMYIYIYRDDPVVVVVVVVVVVVVVVVVVDPPDDDPVVVVVVVPPPPPPDDDDDDDDDDDDDDDDDDDDDDDDDDDDDDDDDPPDPPLVVVVVVLVVLCVVLVNPDLQVLADDVRQDLVSSVVSPDDSVVSVVSSVLSVVLVVQCVPDPDNPPSNVVSVVVSVVVSSVD

Sequence (358 aa):
MPYEPIGNLIHEHKDADEVFNPAYLIADGDDAPARHPTLERLWRQGTESRRLMEESQSFTIAVTFKIHTNNTVDVAPGMAKSKSSSKVTAAKKRAAPAPKFAVIDYSDFKDGQVLDFKVFLYGKSLNKLKDLVGNLCDQYFAGIKKVVLNSALTPLLNWNATVGLKKTKLIDFKGYQEFVTNLGKSRSSKGSINITLEKPQVKEKKNAQASGAMAYIQGTNGPNPIEAEFAASKEETVAAQEETLKVKQEPKSPSPSPAKRFLARTPSLREVGGQKKVKVEEATRSILRKANVTSWTDLVPSVQMTANVLTGHGMTFDLATRLLETAAEADAQYAKSPTPKQTLIRCTARAVQHLKNL

Organism: Melampsora larici-populina (strain 98AG31 / pathotype 3-4-7) (NCBI:txid747676)